Protein AF-A0A8C6P1N8-F1 (afdb_monomer)

Sequence (361 aa):
MLTNRLWLSPKQKGRGEGTAPNDEPAPVVHFKEPALRAGSFATDTSLFHIFYDSVIPPHVQLQSFQPISLPYLEKTVAAMKPSGSPEDVIPPRLLKEVFPFISHNVLDILNSSLTLAEVPSAFKHAVLQPILKKPGLDPTDYSNLRPISKLPFLSKVLEKIVYEQMLTHLNDNQVMDIFQSGFRKQHSTETAHVRVFNDIFLALDSGFHVVLLLLDLSAAFDTIDHNILITRLQTWAGISGSALDWFRSYFYNRSARVMLDGCSSESQPLRWGVPQGSILGPLLFNLYILPLGAIFRRHAVSYHLYADDCQIYFSFKPTQSMQVLSDCIDNVKLWLADNFLHLNDSKTEVIVFNPHSIPAT

Solvent-accessible surface area (backbone atoms only — not comparable to full-atom values): 21103 Å² total; per-residue (Å²): 136,84,83,73,92,62,88,82,66,88,77,84,76,91,84,82,94,80,94,75,84,90,77,81,78,81,84,85,79,83,82,83,81,79,92,78,79,92,72,93,73,92,71,76,64,71,63,61,59,61,71,72,65,74,55,79,44,49,94,68,61,48,41,59,52,78,71,78,54,68,72,57,50,54,53,51,60,69,71,48,76,69,60,39,22,96,82,37,94,56,55,39,60,58,42,63,72,52,30,88,82,46,45,68,64,52,45,53,54,49,33,48,25,40,72,69,19,38,55,60,72,84,51,31,44,29,43,27,39,70,40,71,76,51,92,91,61,61,83,85,45,65,87,41,44,40,68,34,28,27,41,30,42,68,39,46,52,49,33,46,56,51,42,52,56,50,50,51,54,36,59,79,63,63,56,65,59,88,50,52,33,43,92,40,89,99,45,43,74,65,60,52,48,54,52,56,51,50,57,49,50,57,37,25,79,70,66,21,29,34,43,39,37,38,44,34,52,51,62,56,52,60,41,35,47,57,66,61,40,52,49,34,37,37,44,62,63,10,31,32,63,45,37,39,43,24,52,54,35,56,55,53,89,19,30,34,25,46,44,57,97,92,43,69,56,74,77,40,76,45,81,46,33,43,54,50,69,48,70,42,30,62,58,53,51,53,54,58,54,49,64,55,59,56,53,36,55,73,52,72,40,48,63,43,33,44,68,70,41,38,36,39,38,47,75,42,50,96,88,54,79,63,58,56,60,51,56,40,51,52,53,49,53,51,51,30,53,79,59,54,41,45,76,32,71,92,64,42,45,77,47,80,48,70,40,80,80,73,75,89,124

Organism: Nothobranchius furzeri (NCBI:txid105023)

Secondary structure (DSSP, 8-state):
------SS---------------PPPP---PPPP----------HHHHHHHHS-PPPPSS-B--PPP--HHHHHHHHHHS-----TT-SS-HHHHHHHHHHHHHHHHHHHHHHHHHT---GGGSEEEEEEEESSTTS-TT-GGGEEEEEE--HHHHHHHHHHHHHHHHHHHHTT-S-TTB-TT-TT--HHHHHHHHHHHHHHHHHTT-EEEEEEE-EESTTTS-BHHHHHHHHHHTS-B-HHHHHHHHHHHTT-EEEEEETTEEPPPEE--BS--TT-SSHHHHHHHHTTTHHHHHHHTT-EEEEETTEEEEEEEE-TTS--HHHHHHHHHHHHHHHHTT-EE-GGG-EEEEE--------

Radius of gyration: 23.78 Å; Cα contacts (8 Å, |Δi|>4): 490; chains: 1; bounding box: 61×50×75 Å

Nearest PDB structures (foldseek):
  8c8j-assembly1_A  TM=8.000E-01  e=1.527E-17  Homo sapiens
  8uw3-assembly1_A  TM=7.925E-01  e=8.705E-18  Homo sapiens
  8sxu-assembly1_A  TM=7.621E-01  e=1.153E-17  Homo sapiens
  8gh6-assembly1_A  TM=7.471E-01  e=5.560E-16  Bombyx mori
  9c0j-assembly1_A  TM=5.584E-01  e=2.841E-11  Klebsiella pneumoniae

pLDDT: mean 83.26, std 23.15, range [22.38, 98.75]

Foldseek 3Di:
DQPPPPLDDPDDDDDDDDDDDDDDDDDDDDDDDDDDDDDDDPDDCPVVVVPLLPFAAQPDAAAFADQDDLVVLLVLLVPDDQFAAPPAPDRSVVCNVCCVVCSVVLSVLLRCCRVVLADDPLQQEWEFEWDASDPPDDPVPSLRTDRATGTGPSSLSSLVSLVVVLVVLCVVRVLFDPQEQAPDPPGDPVNNSCVVVVVCVVLLVVQWKKKKKKWAWDPLQLQFALVLLLVLCVRRSNYHHSRSSSSVNSQPQHWYWYDDPNDIDDIDGRRGGDHNHHPCSQVSQSSSCSSLSVLCVVLVWDWHHHRRIIMTMDIHDPPDDCVSVVVSVVSVCVVCVVRRIHIDPVPIDMDMGGRDPPPDD

InterPro domains:
  IPR000477 Reverse transcriptase domain [PF00078] (134-351)
  IPR000477 Reverse transcriptase domain [PS50878] (112-361)
  IPR043502 DNA/RNA polymerase superfamily [SSF56672] (51-353)

Structure (mmCIF, N/CA/C/O backbone):
data_AF-A0A8C6P1N8-F1
#
_entry.id   AF-A0A8C6P1N8-F1
#
loop_
_atom_site.group_PDB
_atom_site.id
_atom_site.type_symbol
_atom_site.label_atom_id
_atom_site.label_alt_id
_atom_site.label_comp_id
_atom_site.label_asym_id
_atom_site.label_entity_id
_atom_site.label_seq_id
_atom_site.pdbx_PDB_ins_code
_atom_site.Cartn_x
_atom_site.Cartn_y
_atom_site.Cartn_z
_atom_site.occupancy
_atom_site.B_iso_or_equiv
_atom_site.auth_seq_id
_atom_site.auth_comp_id
_atom_site.auth_asym_id
_atom_site.auth_atom_id
_atom_site.pdbx_PDB_model_num
ATOM 1 N N . MET A 1 1 ? 9.835 -8.802 4.983 1.00 27.45 1 MET A N 1
ATOM 2 C CA . MET A 1 1 ? 8.882 -8.225 5.948 1.00 27.45 1 MET A CA 1
ATOM 3 C C . MET A 1 1 ? 8.373 -9.363 6.814 1.00 27.45 1 MET A C 1
ATOM 5 O O . MET A 1 1 ? 7.533 -10.136 6.375 1.00 27.45 1 MET A O 1
ATOM 9 N N . LEU A 1 2 ? 8.996 -9.548 7.980 1.00 23.50 2 LEU A N 1
ATOM 10 C CA . LEU A 1 2 ? 8.534 -10.476 9.010 1.00 23.50 2 LEU A CA 1
ATOM 11 C C . LEU A 1 2 ? 7.420 -9.760 9.773 1.00 23.50 2 LEU A C 1
ATOM 13 O O . LEU A 1 2 ? 7.684 -8.847 10.544 1.00 23.50 2 LEU A O 1
ATOM 17 N N . THR A 1 3 ? 6.176 -10.140 9.513 1.00 31.16 3 THR A N 1
ATOM 18 C CA . THR A 1 3 ? 5.035 -9.811 10.374 1.00 31.16 3 THR A CA 1
ATOM 19 C C . THR A 1 3 ? 5.183 -10.639 11.651 1.00 31.16 3 THR A C 1
ATOM 21 O O . THR A 1 3 ? 4.741 -11.792 11.716 1.00 31.16 3 THR A O 1
ATOM 24 N N . ASN A 1 4 ? 5.889 -10.109 12.641 1.00 30.47 4 ASN A N 1
ATOM 25 C CA . ASN A 1 4 ? 5.954 -10.738 13.950 1.00 30.47 4 ASN A CA 1
ATOM 26 C C . ASN A 1 4 ? 4.609 -10.522 14.657 1.00 30.47 4 ASN A C 1
ATOM 28 O O . ASN A 1 4 ? 4.384 -9.483 15.263 1.00 30.47 4 ASN A O 1
ATOM 32 N N . ARG A 1 5 ? 3.729 -11.532 14.601 1.00 39.16 5 ARG A N 1
ATOM 33 C CA . ARG A 1 5 ? 2.628 -11.736 15.562 1.00 39.16 5 ARG A CA 1
ATOM 34 C C . ARG A 1 5 ? 3.212 -12.117 16.928 1.00 39.16 5 ARG A C 1
ATOM 36 O O . ARG A 1 5 ? 3.146 -13.275 17.335 1.00 39.16 5 ARG A O 1
ATOM 43 N N . LEU A 1 6 ? 3.874 -11.167 17.578 1.00 31.59 6 LEU A N 1
ATOM 44 C CA . LEU A 1 6 ? 4.489 -11.338 18.900 1.00 31.59 6 LEU A CA 1
ATOM 45 C C . LEU A 1 6 ? 4.119 -10.207 19.865 1.00 31.59 6 LEU A C 1
ATOM 47 O O . LEU A 1 6 ? 4.686 -10.130 20.945 1.00 31.59 6 LEU A O 1
ATOM 51 N N . TRP A 1 7 ? 3.161 -9.355 19.501 1.00 42.50 7 TRP A N 1
ATOM 52 C CA . TRP A 1 7 ? 2.877 -8.133 20.252 1.00 42.50 7 TRP A CA 1
ATOM 53 C C . TRP A 1 7 ? 1.980 -8.327 21.481 1.00 42.50 7 TRP A C 1
ATOM 55 O O . TRP A 1 7 ? 1.879 -7.396 22.269 1.00 42.50 7 TRP A O 1
ATOM 65 N N . LEU A 1 8 ? 1.363 -9.503 21.684 1.00 34.06 8 LEU A N 1
ATOM 66 C CA . LEU A 1 8 ? 0.402 -9.718 22.784 1.00 34.06 8 LEU A CA 1
ATOM 67 C C . LEU A 1 8 ? 0.413 -11.119 23.436 1.00 34.06 8 LEU A C 1
ATOM 69 O O . LEU A 1 8 ? -0.466 -11.424 24.232 1.00 34.06 8 LEU A O 1
ATOM 73 N N . SER A 1 9 ? 1.395 -11.988 23.161 1.00 24.38 9 SER A N 1
ATOM 74 C CA . SER A 1 9 ? 1.464 -13.307 23.823 1.00 24.38 9 SER A CA 1
ATOM 75 C C . SER A 1 9 ? 2.614 -13.357 24.837 1.00 24.38 9 SER A C 1
ATOM 77 O O . SER A 1 9 ? 3.776 -13.314 24.415 1.00 24.38 9 SER A O 1
ATOM 79 N N . PRO A 1 10 ? 2.347 -13.505 26.151 1.00 26.94 10 PRO A N 1
ATOM 80 C CA . PRO A 1 10 ? 3.383 -13.831 27.119 1.00 26.94 10 PRO A CA 1
ATOM 81 C C . PRO A 1 10 ? 3.835 -15.273 26.861 1.00 26.94 10 PRO A C 1
ATOM 83 O O . PRO A 1 10 ? 3.216 -16.234 27.314 1.00 26.94 10 PRO A O 1
ATOM 86 N N . LYS A 1 11 ? 4.921 -15.467 26.105 1.00 29.72 11 LYS A N 1
ATOM 87 C CA . LYS A 1 11 ? 5.579 -16.777 26.057 1.00 29.72 11 LYS A CA 1
ATOM 88 C C . LYS A 1 11 ? 6.462 -16.934 27.287 1.00 29.72 11 LYS A C 1
ATOM 90 O O . LYS A 1 11 ? 7.600 -16.471 27.299 1.00 29.72 11 LYS A O 1
ATOM 95 N N . GLN A 1 12 ? 5.953 -17.654 28.285 1.00 29.02 12 GLN A N 1
ATOM 96 C CA . GLN A 1 12 ? 6.794 -18.292 29.291 1.00 29.02 12 GLN A CA 1
ATOM 97 C C . GLN A 1 12 ? 7.800 -19.215 28.588 1.00 29.02 12 GLN A C 1
ATOM 99 O O . GLN A 1 12 ? 7.430 -20.176 27.911 1.00 29.02 12 GLN A O 1
ATOM 104 N N . LYS A 1 13 ? 9.090 -18.912 28.737 1.00 28.98 13 LYS A N 1
ATOM 105 C CA . LYS A 1 13 ? 10.194 -19.818 28.413 1.00 28.98 13 LYS A CA 1
ATOM 106 C C . LYS A 1 13 ? 10.807 -20.244 29.744 1.00 28.98 13 LYS A C 1
ATOM 108 O O . LYS A 1 13 ? 11.404 -19.429 30.437 1.00 28.98 13 LYS A O 1
ATOM 113 N N . GLY A 1 14 ? 10.605 -21.503 30.122 1.00 26.70 14 GLY A N 1
ATOM 114 C CA . GLY A 1 14 ? 11.130 -22.052 31.368 1.00 26.70 14 GLY A CA 1
ATOM 115 C C . GLY A 1 14 ? 12.653 -22.203 31.358 1.00 26.70 14 GLY A C 1
ATOM 116 O O . GLY A 1 14 ? 13.200 -22.806 30.437 1.00 26.70 14 GLY A O 1
ATOM 117 N N . ARG A 1 15 ? 13.314 -21.679 32.398 1.00 25.27 15 ARG A N 1
ATOM 118 C CA . ARG A 1 15 ? 14.175 -22.401 33.366 1.00 25.27 15 ARG A CA 1
ATOM 119 C C . ARG A 1 15 ? 15.021 -21.410 34.179 1.00 25.27 15 ARG A C 1
ATOM 121 O O . ARG A 1 15 ? 15.723 -20.597 33.592 1.00 25.27 15 ARG A O 1
ATOM 128 N N . GLY A 1 16 ? 15.022 -21.587 35.502 1.00 25.58 16 GLY A N 1
ATOM 129 C CA . GLY A 1 16 ? 15.981 -20.992 36.440 1.00 25.58 16 GLY A CA 1
ATOM 130 C C . GLY A 1 16 ? 15.312 -20.553 37.742 1.00 25.58 16 GLY A C 1
ATOM 131 O O . GLY A 1 16 ? 14.607 -19.556 37.750 1.00 25.58 16 GLY A O 1
ATOM 132 N N . GLU A 1 17 ? 15.498 -21.333 38.806 1.00 34.12 17 GLU A N 1
ATOM 133 C CA . GLU A 1 17 ? 14.944 -21.143 40.152 1.00 34.12 17 GLU A CA 1
ATOM 134 C C . GLU A 1 17 ? 15.322 -19.788 40.781 1.00 34.12 17 GLU A C 1
ATOM 136 O O . GLU A 1 17 ? 16.465 -19.345 40.688 1.00 34.12 17 GLU A O 1
ATOM 141 N N . GLY A 1 18 ? 14.360 -19.164 41.469 1.00 26.61 18 GLY A N 1
ATOM 142 C CA . GLY A 1 18 ? 14.556 -17.965 42.285 1.00 26.61 18 GLY A CA 1
ATOM 143 C C . GLY A 1 18 ? 13.220 -17.432 42.807 1.00 26.61 18 GLY A C 1
ATOM 144 O O . GLY A 1 18 ? 12.421 -16.895 42.050 1.00 26.61 18 GLY A O 1
ATOM 145 N N . THR A 1 19 ? 12.954 -17.633 44.094 1.00 34.19 19 THR A N 1
ATOM 146 C CA . THR A 1 19 ? 11.715 -17.286 44.812 1.00 34.19 19 THR A CA 1
ATOM 147 C C . THR A 1 19 ? 11.513 -15.772 44.993 1.00 34.19 19 THR A C 1
ATOM 149 O O . THR A 1 19 ? 12.345 -15.134 45.636 1.00 34.19 19 THR A O 1
ATOM 152 N N . ALA A 1 20 ? 10.386 -15.224 44.516 1.00 27.80 20 ALA A N 1
ATOM 153 C CA . ALA A 1 20 ? 9.786 -13.933 44.907 1.00 27.80 20 ALA A CA 1
ATOM 154 C C . ALA A 1 20 ? 8.269 -13.937 44.552 1.00 27.80 20 ALA A C 1
ATOM 156 O O . ALA A 1 20 ? 7.874 -14.750 43.717 1.00 27.80 20 ALA A O 1
ATOM 157 N N . PRO A 1 21 ? 7.409 -13.142 45.226 1.00 28.77 21 PRO A N 1
ATOM 158 C CA . PRO A 1 21 ? 6.004 -13.484 45.472 1.00 28.77 21 PRO A CA 1
ATOM 159 C C . PRO A 1 21 ? 5.079 -13.327 44.254 1.00 28.77 21 PRO A C 1
ATOM 161 O O . PRO A 1 21 ? 5.317 -12.517 43.366 1.00 28.77 21 PRO A O 1
ATOM 164 N N . ASN A 1 22 ? 4.020 -14.142 44.258 1.00 29.47 22 ASN A N 1
ATOM 165 C CA . ASN A 1 22 ? 2.998 -14.273 43.222 1.00 29.47 22 ASN A CA 1
ATOM 166 C C . ASN A 1 22 ? 2.173 -12.988 43.028 1.00 29.47 22 ASN A C 1
ATOM 168 O O . ASN A 1 22 ? 1.342 -12.677 43.878 1.00 29.47 22 ASN A O 1
ATOM 172 N N . ASP A 1 23 ? 2.317 -12.343 41.870 1.00 30.22 23 ASP A N 1
ATOM 173 C CA . ASP A 1 23 ? 1.256 -11.534 41.261 1.00 30.22 23 ASP A CA 1
ATOM 174 C C . ASP A 1 23 ? 0.545 -12.407 40.213 1.00 30.22 23 ASP A C 1
ATOM 176 O O . ASP A 1 23 ? 1.144 -12.831 39.219 1.00 30.22 23 ASP A O 1
ATOM 180 N N . GLU A 1 24 ? -0.724 -12.743 40.456 1.00 29.56 24 GLU A N 1
ATOM 181 C CA . GLU A 1 24 ? -1.561 -13.454 39.483 1.00 29.56 24 GLU A CA 1
ATOM 182 C C . GLU A 1 24 ? -1.844 -12.559 38.259 1.00 29.56 24 GLU A C 1
ATOM 184 O O . GLU A 1 24 ? -2.229 -11.399 38.420 1.00 29.56 24 GLU A O 1
ATOM 189 N N . PRO A 1 25 ? -1.711 -13.064 37.018 1.00 29.31 25 PRO A N 1
ATOM 190 C CA . PRO A 1 25 ? -2.149 -12.329 35.840 1.00 29.31 25 PRO A CA 1
ATOM 191 C C . PRO A 1 25 ? -3.683 -12.248 35.783 1.00 29.31 25 PRO A C 1
ATOM 193 O O . PRO A 1 25 ? -4.383 -13.217 36.077 1.00 29.31 25 PRO A O 1
ATOM 196 N N . ALA A 1 26 ? -4.200 -11.092 35.353 1.00 28.92 26 ALA A N 1
ATOM 197 C CA . ALA A 1 26 ? -5.629 -10.852 35.157 1.00 28.92 26 ALA A CA 1
ATOM 198 C C . ALA A 1 26 ? -6.279 -11.919 34.242 1.00 28.92 26 ALA A C 1
ATOM 200 O O . ALA A 1 26 ? 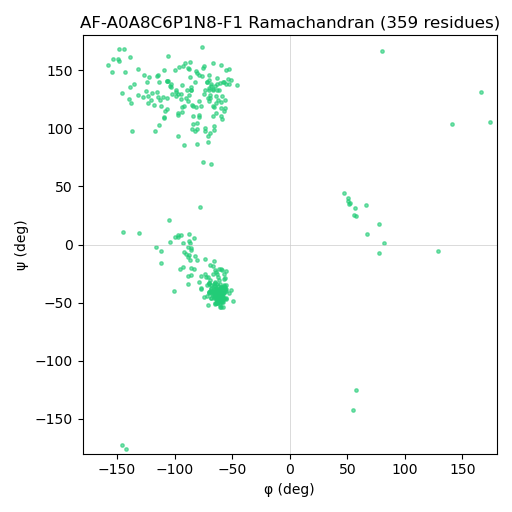-5.659 -12.354 33.264 1.00 28.92 26 ALA A O 1
ATOM 201 N N . PRO A 1 27 ? -7.527 -12.344 34.518 1.00 24.80 27 PRO A N 1
ATOM 202 C CA . PRO A 1 27 ? -8.156 -13.440 33.794 1.00 24.80 27 PRO A CA 1
ATOM 203 C C . PRO A 1 27 ? -8.510 -13.039 32.356 1.00 24.80 27 PRO A C 1
ATOM 205 O O . PRO A 1 27 ? -9.233 -12.074 32.116 1.00 24.80 27 PRO A O 1
ATOM 208 N N . VAL A 1 28 ? -8.041 -13.833 31.391 1.00 28.30 28 VAL A N 1
ATOM 209 C CA . VAL A 1 28 ? -8.488 -13.795 29.993 1.00 28.30 28 VAL A CA 1
ATOM 210 C C . VAL A 1 28 ? -9.823 -14.534 29.909 1.00 28.30 28 VAL A C 1
ATOM 212 O O . VAL A 1 28 ? -9.874 -15.753 30.072 1.00 28.30 28 VAL A O 1
ATOM 215 N N . VAL A 1 29 ? -10.918 -13.810 29.674 1.00 26.72 29 VAL A N 1
ATOM 216 C CA . VAL A 1 29 ? -12.248 -14.411 29.495 1.00 26.72 29 VAL A CA 1
ATOM 217 C C . VAL A 1 29 ? -12.541 -14.548 28.001 1.00 26.72 29 VAL A C 1
ATOM 219 O O . VAL A 1 29 ? -12.736 -13.558 27.302 1.00 26.72 29 VAL A O 1
ATOM 222 N N . HIS A 1 30 ? -12.590 -15.786 27.508 1.00 25.55 30 HIS A N 1
ATOM 223 C CA . HIS A 1 30 ? -13.052 -16.097 26.155 1.00 25.55 30 HIS A CA 1
ATOM 224 C C . HIS A 1 30 ? -14.583 -16.195 26.137 1.00 25.55 30 HIS A C 1
ATOM 226 O O . HIS A 1 30 ? -15.148 -17.157 26.658 1.00 25.55 30 HIS A O 1
ATOM 232 N N . PHE A 1 31 ? -15.262 -15.240 25.503 1.00 23.98 31 PHE A N 1
ATOM 233 C CA . PHE A 1 31 ? -16.687 -15.366 25.195 1.00 23.98 31 PHE A CA 1
ATOM 234 C C . PHE A 1 31 ? -16.868 -16.060 23.835 1.00 23.98 31 PHE A C 1
ATOM 236 O O . PHE A 1 31 ? -16.339 -15.609 22.824 1.00 23.98 31 PHE A O 1
ATOM 243 N N . LYS A 1 32 ? -17.612 -17.175 23.808 1.00 22.38 32 LYS A N 1
ATOM 244 C CA . LYS A 1 32 ? -18.186 -17.753 22.581 1.00 22.38 32 LYS A CA 1
ATOM 245 C C . LYS A 1 32 ? -19.603 -17.201 22.424 1.00 22.38 32 LYS A C 1
ATOM 247 O O . LYS A 1 32 ? -20.440 -17.467 23.283 1.00 22.38 32 LYS A O 1
ATOM 252 N N . GLU A 1 33 ? -19.875 -16.470 21.348 1.00 28.05 33 GLU A N 1
ATOM 253 C CA . GLU A 1 33 ? -21.235 -16.029 21.014 1.00 28.05 33 GLU A CA 1
ATOM 254 C C . GLU A 1 33 ? -22.045 -17.132 20.295 1.00 28.05 33 GLU A C 1
ATOM 256 O O . GLU A 1 33 ? -21.461 -17.953 19.577 1.00 28.05 33 GLU A O 1
ATOM 261 N N . PRO A 1 34 ? -23.383 -17.183 20.462 1.00 24.41 34 PRO A N 1
ATOM 262 C CA . PRO A 1 34 ? -24.252 -18.102 19.736 1.00 24.41 34 PRO A CA 1
ATOM 263 C C . PRO A 1 34 ? -24.571 -17.592 18.323 1.00 24.41 34 PRO A C 1
ATOM 265 O O . PRO A 1 34 ? -24.716 -16.397 18.085 1.00 24.41 34 PRO A O 1
ATOM 268 N N . ALA A 1 35 ? -24.743 -18.527 17.386 1.00 25.98 35 ALA A N 1
ATOM 269 C CA . ALA A 1 35 ? -25.090 -18.254 15.993 1.00 25.98 35 ALA A CA 1
ATOM 270 C C . ALA A 1 35 ? -26.398 -17.444 15.856 1.00 25.98 35 ALA A C 1
ATOM 272 O O . ALA A 1 35 ? -27.484 -17.947 16.155 1.00 25.98 35 ALA A O 1
ATOM 273 N N . LEU A 1 36 ? -26.302 -16.212 15.349 1.00 28.72 36 LEU A N 1
ATOM 274 C CA . LEU A 1 36 ? -27.445 -15.375 14.977 1.00 28.72 36 LEU A CA 1
ATOM 275 C C . LEU A 1 36 ? -27.821 -15.614 13.506 1.00 28.72 36 LEU A C 1
ATOM 277 O O . LEU A 1 36 ? -26.990 -15.549 12.602 1.00 28.72 36 LEU A O 1
ATOM 281 N N . ARG A 1 37 ? -29.098 -15.945 13.283 1.00 23.58 37 ARG A N 1
ATOM 282 C CA . ARG A 1 37 ? -29.698 -16.206 11.966 1.00 23.58 37 ARG A CA 1
ATOM 283 C C . ARG A 1 37 ? -29.773 -14.927 11.129 1.00 23.58 37 ARG A C 1
ATOM 285 O O . ARG A 1 37 ? -30.199 -13.889 11.625 1.00 23.58 37 ARG A O 1
ATOM 292 N N . ALA A 1 38 ? -29.455 -15.057 9.843 1.00 24.58 38 ALA A N 1
ATOM 293 C CA . ALA A 1 38 ? -29.605 -14.012 8.837 1.00 24.58 38 ALA A CA 1
ATOM 294 C C . ALA A 1 38 ? -31.075 -13.566 8.703 1.00 24.58 38 ALA A C 1
ATOM 296 O O . ALA A 1 38 ? -31.919 -14.317 8.214 1.00 24.58 38 ALA A O 1
ATOM 297 N N . GLY A 1 39 ? -31.371 -12.342 9.141 1.00 24.08 39 GLY A N 1
ATOM 298 C CA . GLY A 1 39 ? -32.579 -11.605 8.778 1.00 24.08 39 GLY A CA 1
ATOM 299 C C . GLY A 1 39 ? -32.244 -10.616 7.666 1.00 24.08 39 GLY A C 1
ATOM 300 O O . GLY A 1 39 ? -31.285 -9.858 7.783 1.00 24.08 39 GLY A O 1
ATOM 301 N N . SER A 1 40 ? -33.007 -10.644 6.574 1.00 28.36 40 SER A N 1
ATOM 302 C CA . SER A 1 40 ? -32.832 -9.747 5.432 1.00 28.36 40 SER A CA 1
ATOM 303 C C . SER A 1 40 ? -33.154 -8.299 5.815 1.00 28.36 40 SER A C 1
ATOM 305 O O . SER A 1 40 ? -34.323 -7.960 6.006 1.00 28.36 40 SER A O 1
ATOM 307 N N . PHE A 1 41 ? -32.143 -7.437 5.863 1.00 29.48 41 PHE A N 1
ATOM 308 C CA . PHE A 1 41 ? -32.327 -5.990 5.795 1.00 29.48 41 PHE A CA 1
ATOM 309 C C . PHE A 1 41 ? -31.806 -5.507 4.445 1.00 29.48 41 PHE A C 1
ATOM 311 O O . PHE A 1 41 ? -30.609 -5.536 4.179 1.00 29.48 41 PHE A O 1
ATOM 318 N N . ALA A 1 42 ? -32.728 -5.098 3.575 1.00 28.62 42 ALA A N 1
ATOM 319 C CA . ALA A 1 42 ? -32.399 -4.296 2.410 1.00 28.62 42 ALA A CA 1
ATOM 320 C C . ALA A 1 42 ? -32.085 -2.880 2.911 1.00 28.62 42 ALA A C 1
ATOM 322 O O . ALA A 1 42 ? -32.997 -2.129 3.255 1.00 28.62 42 ALA A O 1
ATOM 323 N N . THR A 1 43 ? -30.803 -2.541 3.026 1.00 35.12 43 THR A N 1
ATOM 324 C CA . THR A 1 43 ? -30.347 -1.175 3.291 1.00 35.12 43 THR A CA 1
ATOM 325 C C . THR A 1 43 ? -29.973 -0.507 1.974 1.00 35.12 43 THR A C 1
ATOM 327 O O . THR A 1 43 ? -29.267 -1.067 1.139 1.00 35.12 43 THR A O 1
ATOM 330 N N . ASP A 1 44 ? -30.511 0.691 1.776 1.00 33.53 44 ASP A N 1
ATOM 331 C CA . ASP A 1 44 ? -30.275 1.545 0.620 1.00 33.53 44 ASP A CA 1
ATOM 332 C C . ASP A 1 44 ? -28.806 2.014 0.604 1.00 33.53 44 ASP A C 1
ATOM 334 O O . ASP A 1 44 ? -28.406 2.926 1.330 1.00 33.53 44 ASP A O 1
ATOM 338 N N . THR A 1 45 ? -27.979 1.341 -0.198 1.00 39.88 45 THR A N 1
ATOM 339 C CA . THR A 1 45 ? -26.535 1.587 -0.361 1.00 39.88 45 THR A CA 1
ATOM 340 C C . THR A 1 45 ? -26.219 2.949 -0.988 1.00 39.88 45 THR A C 1
ATOM 342 O O . THR A 1 45 ? -25.083 3.423 -0.907 1.00 39.88 45 THR A O 1
ATOM 345 N N . SER A 1 46 ? -27.212 3.631 -1.570 1.00 36.47 46 SER A N 1
ATOM 346 C CA . SER A 1 46 ? -27.018 4.906 -2.266 1.00 36.47 46 SER A CA 1
ATOM 347 C C . SER A 1 46 ? -26.643 6.061 -1.328 1.00 36.47 46 SER A C 1
ATOM 349 O O . SER A 1 46 ? -25.813 6.897 -1.685 1.00 36.47 46 SER A O 1
ATOM 351 N N . LEU A 1 47 ? -27.168 6.086 -0.098 1.00 35.47 47 LEU A N 1
ATOM 352 C CA . LEU A 1 47 ? -26.837 7.122 0.887 1.00 35.47 47 LEU A CA 1
ATOM 353 C C . LEU A 1 47 ? -25.464 6.900 1.536 1.00 35.47 47 LEU A C 1
ATOM 355 O O . LEU A 1 47 ? -24.813 7.870 1.918 1.00 35.47 47 LEU A O 1
ATOM 359 N N . PHE A 1 48 ? -24.984 5.656 1.619 1.00 39.78 48 PHE A N 1
ATOM 360 C CA . PHE A 1 48 ? -23.672 5.342 2.201 1.00 39.78 48 PHE A CA 1
ATOM 361 C C . PHE A 1 48 ? -22.520 5.912 1.360 1.00 39.78 48 PHE A C 1
ATOM 363 O O . PHE A 1 48 ? -21.600 6.522 1.906 1.00 39.78 48 PHE A O 1
ATOM 370 N N . HIS A 1 49 ? -22.609 5.807 0.030 1.00 42.62 49 HIS A N 1
ATOM 371 C CA . HIS A 1 49 ? -21.617 6.379 -0.888 1.00 42.62 49 HIS A CA 1
ATOM 372 C C . HIS A 1 49 ? -21.560 7.915 -0.839 1.00 42.62 49 HIS A C 1
ATOM 374 O O . HIS A 1 49 ? -20.485 8.500 -0.957 1.00 42.62 49 HIS A O 1
ATOM 380 N N . ILE A 1 50 ? -22.692 8.585 -0.600 1.00 41.03 50 ILE A N 1
ATOM 381 C CA . ILE A 1 50 ? -22.785 10.053 -0.652 1.00 41.03 50 ILE A CA 1
ATOM 382 C C . ILE A 1 50 ? -22.088 10.733 0.543 1.00 41.03 50 ILE A C 1
ATOM 384 O O . ILE A 1 50 ? -21.595 11.849 0.399 1.00 41.03 50 ILE A O 1
ATOM 388 N N . PHE A 1 51 ? -21.991 10.082 1.710 1.00 44.09 51 PHE A N 1
ATOM 389 C CA . PHE A 1 51 ? -21.456 10.720 2.926 1.00 44.09 51 PHE A CA 1
ATOM 390 C C . PHE A 1 51 ? -19.950 10.531 3.167 1.00 44.09 51 PHE A C 1
ATOM 392 O O . PHE A 1 51 ? -19.372 11.300 3.936 1.00 44.09 51 PHE A O 1
ATOM 399 N N . TYR A 1 52 ? -19.302 9.541 2.544 1.00 50.03 52 TYR A N 1
ATOM 400 C CA . TYR A 1 52 ? -17.855 9.321 2.705 1.00 50.03 52 TYR A CA 1
ATOM 401 C C . TYR A 1 52 ? -17.009 9.979 1.610 1.00 50.03 52 TYR A C 1
ATOM 403 O O . TYR A 1 52 ? -15.838 10.258 1.849 1.00 50.03 52 TYR A O 1
ATOM 411 N N . ASP A 1 53 ? -17.587 10.287 0.446 1.00 48.22 53 ASP A N 1
ATOM 412 C CA . ASP A 1 53 ? -16.864 10.891 -0.681 1.00 48.22 53 ASP A CA 1
ATOM 413 C C . ASP A 1 53 ? -16.910 12.433 -0.708 1.00 48.22 53 ASP A C 1
ATOM 415 O O . ASP A 1 53 ? -16.294 13.053 -1.572 1.00 48.22 53 ASP A O 1
ATOM 419 N N . SER A 1 54 ? -17.547 13.090 0.268 1.00 45.69 54 SER A N 1
ATOM 420 C CA . SER A 1 54 ? -17.538 14.558 0.419 1.00 45.69 54 SER A CA 1
ATOM 421 C C . SER A 1 54 ? -16.242 15.114 1.038 1.00 45.69 54 SER A C 1
ATOM 423 O O . SER A 1 54 ? -16.260 16.118 1.752 1.00 45.69 54 SER A O 1
ATOM 425 N N . VAL A 1 55 ? -15.102 14.470 0.774 1.00 56.84 55 VAL A N 1
ATOM 426 C CA . VAL A 1 55 ? -13.777 15.000 1.116 1.00 56.84 55 VAL A CA 1
ATOM 427 C C . VAL A 1 55 ? -13.333 15.918 -0.013 1.00 56.84 55 VAL A C 1
ATOM 429 O O . VAL A 1 55 ? -13.229 15.503 -1.165 1.00 56.84 55 VAL A O 1
ATOM 432 N N . ILE A 1 56 ? -13.092 17.185 0.322 1.00 57.47 56 ILE A N 1
ATOM 433 C CA . ILE A 1 56 ? -12.510 18.146 -0.613 1.00 57.47 56 ILE A CA 1
ATOM 434 C C . ILE A 1 56 ? -11.096 17.640 -0.927 1.00 57.47 56 ILE A C 1
ATOM 436 O O . ILE A 1 56 ? -10.313 17.468 0.013 1.00 57.47 56 ILE A O 1
ATOM 440 N N . PRO A 1 57 ? -10.757 17.382 -2.205 1.00 60.88 57 PRO A N 1
ATOM 441 C CA . PRO A 1 57 ? -9.406 16.990 -2.575 1.00 60.88 57 PRO A CA 1
ATOM 442 C C . PRO A 1 57 ? -8.395 18.003 -2.030 1.00 60.88 57 PRO A C 1
ATOM 444 O O . PRO A 1 57 ? -8.734 19.187 -1.919 1.00 60.88 57 PRO A O 1
ATOM 447 N N . PRO A 1 58 ? -7.154 17.586 -1.730 1.00 67.81 58 PRO A N 1
ATOM 448 C CA . PRO A 1 58 ? -6.100 18.515 -1.347 1.00 67.81 58 PRO A CA 1
ATOM 449 C C . PRO A 1 58 ? -6.061 19.722 -2.294 1.00 67.81 58 PRO A C 1
ATOM 451 O O . PRO A 1 58 ? -6.186 19.569 -3.512 1.00 67.81 58 PRO A O 1
ATOM 454 N N . HIS A 1 59 ? -5.899 20.926 -1.734 1.00 70.12 59 HIS A N 1
ATOM 455 C CA . HIS A 1 59 ? -5.889 22.169 -2.516 1.00 70.12 59 HIS A CA 1
ATOM 456 C C . HIS A 1 59 ? -4.806 22.170 -3.605 1.00 70.12 59 HIS A C 1
ATOM 458 O O . HIS A 1 59 ? -4.989 22.786 -4.654 1.00 70.12 59 HIS A O 1
ATOM 464 N N . VAL A 1 60 ? -3.695 21.466 -3.368 1.00 85.31 60 VAL A N 1
ATOM 465 C CA . VAL A 1 60 ? -2.636 21.235 -4.350 1.00 85.31 60 VAL A CA 1
ATOM 466 C C . VAL A 1 60 ? -2.783 19.822 -4.897 1.00 85.31 60 VAL A C 1
ATOM 468 O O . VAL A 1 60 ? -2.866 18.863 -4.134 1.00 85.31 60 VAL A O 1
ATOM 471 N N . GLN A 1 61 ? -2.790 19.690 -6.222 1.00 93.19 61 GLN A N 1
ATOM 472 C CA . GLN A 1 61 ? -2.858 18.395 -6.890 1.00 93.19 61 GLN A CA 1
ATOM 473 C C . GLN A 1 61 ? -1.515 18.017 -7.516 1.00 93.19 61 GLN A C 1
ATOM 475 O O . GLN A 1 61 ? -0.862 18.854 -8.143 1.00 93.19 61 GLN A O 1
ATOM 480 N N . LEU A 1 62 ? -1.142 16.739 -7.424 1.00 96.50 62 LEU A N 1
ATOM 481 C CA . LEU A 1 62 ? -0.031 16.184 -8.192 1.00 96.50 62 LEU A CA 1
ATOM 482 C C . LEU A 1 62 ? -0.535 15.823 -9.590 1.00 96.50 62 LEU A C 1
ATOM 484 O O . LEU A 1 62 ? -1.129 14.765 -9.784 1.00 96.50 62 LEU A O 1
ATOM 488 N N . GLN A 1 63 ? -0.310 16.718 -10.551 1.00 97.44 63 GLN A N 1
ATOM 489 C CA . GLN A 1 63 ? -0.787 16.550 -11.929 1.00 97.44 63 GLN A CA 1
ATOM 490 C C . GLN A 1 63 ? 0.158 15.728 -12.814 1.00 97.44 63 GLN A C 1
ATOM 492 O O . GLN A 1 63 ? -0.279 15.153 -13.807 1.00 97.44 63 GLN A O 1
ATOM 497 N N . SER A 1 64 ? 1.457 15.710 -12.505 1.00 98.00 64 SER A N 1
ATOM 498 C CA . SER A 1 64 ? 2.476 15.023 -13.307 1.00 98.00 64 SER A CA 1
ATOM 499 C C . SER A 1 64 ? 3.687 14.632 -12.464 1.00 98.00 64 SER A C 1
ATOM 501 O O . SER A 1 64 ? 4.051 15.339 -11.520 1.00 98.00 64 SER A O 1
ATOM 503 N N . PHE A 1 65 ? 4.333 13.521 -12.826 1.00 98.44 65 PHE A N 1
ATOM 504 C CA . PHE A 1 65 ? 5.632 13.159 -12.267 1.00 98.44 65 PHE A CA 1
ATOM 505 C C . PHE A 1 65 ? 6.757 13.901 -12.983 1.00 98.44 65 PHE A C 1
ATOM 507 O O . PHE A 1 65 ? 6.751 14.053 -14.203 1.00 98.44 65 PHE A O 1
ATOM 514 N N . GLN A 1 66 ? 7.743 14.344 -12.212 1.00 98.19 66 GLN A N 1
ATOM 515 C CA . GLN A 1 66 ? 8.887 15.084 -12.719 1.00 98.19 66 GLN A CA 1
ATOM 516 C C . GLN A 1 66 ? 9.984 14.130 -13.209 1.00 98.19 66 GLN A C 1
ATOM 518 O O . GLN A 1 66 ? 10.307 13.168 -12.499 1.00 98.19 66 GLN A O 1
ATOM 523 N N . PRO A 1 67 ? 10.593 14.394 -14.380 1.00 98.25 67 PRO A N 1
ATOM 524 C CA . PRO A 1 67 ? 11.802 13.708 -14.815 1.00 98.25 67 PRO A CA 1
ATOM 525 C C . PRO A 1 67 ? 12.925 13.831 -13.786 1.00 98.25 67 PRO A C 1
ATOM 527 O O . PRO A 1 67 ? 13.039 14.826 -13.068 1.00 98.25 67 PRO A O 1
ATOM 530 N N . ILE A 1 68 ? 13.790 12.828 -13.745 1.00 98.56 68 ILE A N 1
ATOM 531 C CA . ILE A 1 68 ? 14.942 12.787 -12.849 1.00 98.56 68 ILE A CA 1
ATOM 532 C C . ILE A 1 68 ? 16.249 13.049 -13.597 1.00 98.56 68 ILE A C 1
ATOM 534 O O . ILE A 1 68 ? 16.333 12.924 -14.820 1.00 98.56 68 ILE A O 1
ATOM 538 N N . SER A 1 69 ? 17.290 13.397 -12.841 1.00 98.50 69 SER A N 1
ATOM 539 C CA . SER A 1 69 ? 18.649 13.558 -13.354 1.00 98.50 69 SER A CA 1
ATOM 540 C C . SER A 1 69 ? 19.449 12.256 -13.262 1.00 98.50 69 SER A C 1
ATOM 542 O O . SER A 1 69 ? 19.181 11.400 -12.412 1.00 98.50 69 SER A O 1
ATOM 544 N N . LEU A 1 70 ? 20.482 12.124 -14.098 1.00 98.44 70 LEU A N 1
ATOM 545 C CA . LEU A 1 70 ? 21.390 10.975 -14.062 1.00 98.44 70 LEU A CA 1
ATOM 546 C C . LEU A 1 70 ? 22.037 10.760 -12.678 1.00 98.44 70 LEU A C 1
ATOM 548 O O . LEU A 1 70 ? 21.961 9.638 -12.176 1.00 98.44 70 LEU A O 1
ATOM 552 N N . PRO A 1 71 ? 22.570 11.794 -11.987 1.00 98.38 71 PRO A N 1
ATOM 553 C CA . PRO A 1 71 ? 23.168 11.592 -10.665 1.00 98.38 71 PRO A CA 1
ATOM 554 C C . PRO A 1 71 ? 22.157 11.099 -9.623 1.00 98.38 71 PRO A C 1
ATOM 556 O O . PRO A 1 71 ? 22.493 10.314 -8.733 1.00 98.38 71 PRO A O 1
ATOM 559 N N . TYR A 1 72 ? 20.897 11.539 -9.726 1.00 98.38 72 TYR A N 1
ATOM 560 C CA . TYR A 1 72 ? 19.830 11.044 -8.861 1.00 98.38 72 TYR A CA 1
ATOM 561 C C . TYR A 1 72 ? 19.540 9.562 -9.132 1.00 98.38 72 TYR A C 1
ATOM 563 O O . TYR A 1 72 ? 19.409 8.775 -8.187 1.00 98.38 72 TYR A O 1
ATOM 571 N N . LEU A 1 73 ? 19.476 9.169 -10.408 1.00 98.56 73 LEU A N 1
ATOM 572 C CA . LEU A 1 73 ? 19.269 7.781 -10.813 1.00 98.56 73 LEU A CA 1
ATOM 573 C C . LEU A 1 73 ? 20.390 6.869 -10.295 1.00 98.56 73 LEU A C 1
ATOM 575 O O . LEU A 1 73 ? 20.110 5.856 -9.654 1.00 98.56 73 LEU A O 1
ATOM 579 N N . GLU A 1 74 ? 21.648 7.244 -10.519 1.00 97.88 74 GLU A N 1
ATOM 580 C CA . GLU A 1 74 ? 22.818 6.479 -10.076 1.00 97.88 74 GLU A CA 1
ATOM 581 C C . GLU A 1 74 ? 22.827 6.294 -8.557 1.00 97.88 74 GLU A C 1
ATOM 583 O O . GLU A 1 74 ? 22.976 5.172 -8.064 1.00 97.88 74 GLU A O 1
ATOM 588 N N . LYS A 1 75 ? 22.558 7.367 -7.802 1.00 97.94 75 LYS A N 1
ATOM 589 C CA . LYS A 1 75 ? 22.417 7.306 -6.342 1.00 97.94 75 LYS A CA 1
ATOM 590 C C . LYS A 1 75 ? 21.293 6.360 -5.913 1.00 97.94 75 LYS A C 1
ATOM 592 O O . LYS A 1 75 ? 21.459 5.594 -4.961 1.00 97.94 75 LYS A O 1
ATOM 597 N N . THR A 1 76 ? 20.158 6.403 -6.606 1.00 97.81 76 THR A N 1
ATOM 598 C CA . THR A 1 76 ? 18.992 5.558 -6.311 1.00 97.81 76 THR A CA 1
ATOM 599 C C . THR A 1 76 ? 19.325 4.084 -6.517 1.00 97.81 76 THR A C 1
ATOM 601 O O . THR A 1 76 ? 19.135 3.271 -5.610 1.00 97.81 76 THR A O 1
ATOM 604 N N . VAL A 1 77 ? 19.905 3.740 -7.667 1.00 97.62 77 VAL A N 1
ATOM 605 C CA . VAL A 1 77 ? 20.305 2.367 -7.999 1.00 97.62 77 VAL A CA 1
ATOM 606 C C . VAL A 1 77 ? 21.382 1.856 -7.043 1.00 97.62 77 VAL A C 1
ATOM 608 O O . VAL A 1 77 ? 21.277 0.732 -6.541 1.00 97.62 77 VAL A O 1
ATOM 611 N N . ALA A 1 78 ? 22.378 2.684 -6.713 1.00 96.56 78 ALA A N 1
ATOM 612 C CA . ALA A 1 78 ? 23.428 2.339 -5.760 1.00 96.56 78 ALA A CA 1
ATOM 613 C C . ALA A 1 78 ? 22.865 2.011 -4.365 1.00 96.56 78 ALA A C 1
ATOM 615 O O . ALA A 1 78 ? 23.267 1.008 -3.768 1.00 96.56 78 ALA A O 1
ATOM 616 N N . ALA A 1 79 ? 21.888 2.781 -3.878 1.00 96.62 79 ALA A N 1
ATOM 617 C CA . ALA A 1 79 ? 21.269 2.580 -2.566 1.00 96.62 79 ALA A CA 1
ATOM 618 C C . ALA A 1 79 ? 20.312 1.373 -2.501 1.00 96.62 79 ALA A C 1
ATOM 620 O O . ALA A 1 79 ? 20.092 0.803 -1.429 1.00 96.62 79 ALA A O 1
ATOM 621 N N . MET A 1 80 ? 19.724 0.962 -3.628 1.00 95.88 80 MET A N 1
ATOM 622 C CA . MET A 1 80 ? 18.766 -0.144 -3.656 1.00 95.88 80 MET A CA 1
ATOM 623 C C . MET A 1 80 ? 19.435 -1.505 -3.441 1.00 95.88 80 MET A C 1
ATOM 625 O O . MET A 1 80 ? 20.496 -1.811 -3.992 1.00 95.88 80 MET A O 1
ATOM 629 N N . LYS A 1 81 ? 18.775 -2.376 -2.667 1.00 94.69 81 LYS A N 1
ATOM 630 C CA . LYS A 1 81 ? 19.191 -3.778 -2.527 1.00 94.69 81 LYS A CA 1
ATOM 631 C C . LYS A 1 81 ? 19.084 -4.484 -3.889 1.00 94.69 81 LYS A C 1
ATOM 633 O O . LYS A 1 81 ? 18.069 -4.297 -4.562 1.00 94.69 81 LYS A O 1
ATOM 638 N N . PRO A 1 82 ? 20.058 -5.331 -4.273 1.00 93.62 82 PRO A N 1
ATOM 639 C CA . PRO A 1 82 ? 20.034 -6.070 -5.534 1.00 93.62 82 PRO A CA 1
ATOM 640 C C . PRO A 1 82 ? 19.043 -7.242 -5.448 1.00 93.62 82 PRO A C 1
ATOM 642 O O . PRO A 1 82 ? 19.421 -8.405 -5.338 1.00 93.62 82 PRO A O 1
ATOM 645 N N . SER A 1 83 ? 17.756 -6.915 -5.431 1.00 92.81 83 SER A N 1
ATOM 646 C CA . SER A 1 83 ? 16.633 -7.847 -5.439 1.00 92.81 83 SER A CA 1
ATOM 647 C C . SER A 1 83 ? 15.885 -7.637 -6.742 1.00 92.81 83 SER A C 1
ATOM 649 O O . SER A 1 83 ? 15.549 -6.501 -7.055 1.00 92.81 83 SER A O 1
ATOM 651 N N . GLY A 1 84 ? 15.574 -8.693 -7.482 1.00 92.25 84 GLY A N 1
ATOM 652 C CA . GLY A 1 84 ? 14.988 -8.634 -8.825 1.00 92.25 84 GLY A CA 1
ATOM 653 C C . GLY A 1 84 ? 14.031 -9.789 -9.076 1.00 92.25 84 GLY A C 1
ATOM 654 O O . GLY A 1 84 ? 13.712 -10.538 -8.146 1.00 92.25 84 GLY A O 1
ATOM 655 N N . SER A 1 85 ? 13.578 -9.903 -10.316 1.00 94.25 85 SER A N 1
ATOM 656 C CA . SER A 1 85 ? 12.868 -11.083 -10.799 1.00 94.25 85 SER A CA 1
ATOM 657 C C . SER A 1 85 ? 13.880 -12.191 -11.122 1.00 94.25 85 SER A C 1
ATOM 659 O O . SER A 1 85 ? 14.968 -11.880 -11.606 1.00 94.25 85 SER A O 1
ATOM 661 N N . PRO A 1 86 ? 13.552 -13.479 -10.909 1.00 92.44 86 PRO A N 1
ATOM 662 C CA . PRO A 1 86 ? 14.298 -14.586 -11.511 1.00 92.44 86 PRO A CA 1
ATOM 663 C C . PRO A 1 86 ? 14.384 -14.497 -13.043 1.00 92.44 86 PRO A C 1
ATOM 665 O O . PRO A 1 86 ? 15.294 -15.062 -13.632 1.00 92.44 86 PRO A O 1
ATOM 668 N N . GLU A 1 87 ? 13.451 -13.779 -13.672 1.00 92.19 87 GLU A N 1
ATOM 669 C CA . GLU A 1 87 ? 13.383 -13.561 -15.121 1.00 92.19 87 GLU A CA 1
ATOM 670 C C . GLU A 1 87 ? 14.065 -12.249 -15.569 1.00 92.19 87 GLU A C 1
ATOM 672 O O . GLU A 1 87 ? 13.951 -11.858 -16.729 1.00 92.19 87 GLU A O 1
ATOM 677 N N . ASP A 1 88 ? 14.778 -11.546 -14.677 1.00 94.00 88 ASP A N 1
ATOM 678 C CA . ASP A 1 88 ? 15.605 -10.403 -15.085 1.00 94.00 88 ASP A CA 1
ATOM 679 C C . ASP A 1 88 ? 16.734 -10.876 -16.022 1.00 94.00 88 ASP A C 1
ATOM 681 O O . ASP A 1 88 ? 17.512 -11.761 -15.668 1.00 94.00 88 ASP A O 1
ATOM 685 N N . VAL A 1 89 ? 16.869 -10.235 -17.192 1.00 91.62 89 VAL A N 1
ATOM 686 C CA . VAL A 1 89 ? 17.900 -10.564 -18.205 1.00 91.62 89 VAL A CA 1
ATOM 687 C C . VAL A 1 89 ? 19.314 -10.505 -17.622 1.00 91.62 89 VAL A C 1
ATOM 689 O O . VAL A 1 89 ? 20.170 -11.322 -17.952 1.00 91.62 89 VAL A O 1
ATOM 692 N N . ILE A 1 90 ? 19.559 -9.529 -16.744 1.00 91.75 90 ILE A N 1
ATOM 693 C CA . ILE A 1 90 ? 20.819 -9.363 -16.026 1.00 91.75 90 ILE A CA 1
ATOM 694 C C . ILE A 1 90 ? 20.508 -9.435 -14.530 1.00 91.75 90 ILE A C 1
ATOM 696 O O . ILE A 1 90 ? 19.709 -8.626 -14.045 1.00 91.75 90 ILE A O 1
ATOM 700 N N . PRO A 1 91 ? 21.157 -10.335 -13.767 1.00 94.31 91 PRO A N 1
ATOM 701 C CA . PRO A 1 91 ? 20.986 -10.386 -12.325 1.00 94.31 91 PRO A CA 1
ATOM 702 C C . PRO A 1 91 ? 21.237 -9.010 -11.687 1.00 94.31 91 PRO A C 1
ATOM 704 O O . PRO A 1 91 ? 22.229 -8.361 -12.026 1.00 94.31 91 PRO A O 1
ATOM 707 N N . PRO A 1 92 ? 20.429 -8.567 -10.707 1.00 95.06 92 PRO A N 1
ATOM 708 C CA . PRO A 1 92 ? 20.513 -7.205 -10.170 1.00 95.06 92 PRO A CA 1
ATOM 709 C C . PRO A 1 92 ? 21.890 -6.807 -9.629 1.00 95.06 92 PRO A C 1
ATOM 711 O O . PRO A 1 92 ? 22.240 -5.633 -9.648 1.00 95.06 92 PRO A O 1
ATOM 714 N N . ARG A 1 93 ? 22.680 -7.768 -9.131 1.00 95.88 93 ARG A N 1
ATOM 715 C CA . ARG A 1 93 ? 24.062 -7.512 -8.690 1.00 95.88 93 ARG A CA 1
ATOM 716 C C . ARG A 1 93 ? 24.947 -7.089 -9.861 1.00 95.88 93 ARG A C 1
ATOM 718 O O . ARG A 1 93 ? 25.549 -6.027 -9.797 1.00 95.88 93 ARG A O 1
ATOM 725 N N . LEU A 1 94 ? 24.932 -7.873 -10.938 1.00 95.62 94 LEU A N 1
ATOM 726 C CA . LEU A 1 94 ? 25.691 -7.586 -12.150 1.00 95.62 94 LEU A CA 1
ATOM 727 C C . LEU A 1 94 ? 25.178 -6.316 -12.837 1.00 95.62 94 LEU A C 1
ATOM 729 O O . LEU A 1 94 ? 25.977 -5.490 -13.261 1.00 95.62 94 LEU A O 1
ATOM 733 N N . LEU A 1 95 ? 23.856 -6.106 -12.871 1.00 95.69 95 LEU A N 1
ATOM 734 C CA . LEU A 1 95 ? 23.264 -4.883 -13.420 1.00 95.69 95 LEU A CA 1
ATOM 735 C C . LEU A 1 95 ? 23.806 -3.639 -12.712 1.00 95.69 95 LEU A C 1
ATOM 737 O O . LEU A 1 95 ? 24.115 -2.660 -13.378 1.00 95.69 95 LEU A O 1
ATOM 741 N N . LYS A 1 96 ? 23.958 -3.678 -11.381 1.00 96.44 96 LYS A N 1
ATOM 742 C CA . LYS A 1 96 ? 24.540 -2.566 -10.616 1.00 96.44 96 LYS A CA 1
ATOM 743 C C . LYS A 1 96 ? 26.017 -2.324 -10.937 1.00 96.44 96 LYS A C 1
ATOM 745 O O . LYS A 1 96 ? 26.432 -1.173 -10.924 1.00 96.44 96 LYS A O 1
ATOM 750 N N . GLU A 1 97 ? 26.788 -3.369 -11.226 1.00 95.50 97 GLU A N 1
ATOM 751 C CA . GLU A 1 97 ? 28.203 -3.249 -11.609 1.00 95.50 97 GLU A CA 1
ATOM 752 C C . GLU A 1 97 ? 28.366 -2.628 -13.000 1.00 95.50 97 GLU A C 1
ATOM 754 O O . GLU A 1 97 ? 29.215 -1.761 -13.193 1.00 95.50 97 GLU A O 1
ATOM 759 N N . VAL A 1 98 ? 27.514 -3.011 -13.957 1.00 95.38 98 VAL A N 1
ATOM 760 C CA . VAL A 1 98 ? 27.541 -2.460 -15.324 1.00 95.38 98 VAL A CA 1
ATOM 761 C C . VAL A 1 98 ? 26.695 -1.196 -15.487 1.00 95.38 98 VAL A C 1
ATOM 763 O O . VAL A 1 98 ? 26.667 -0.611 -16.570 1.00 95.38 98 VAL A O 1
ATOM 766 N N . PHE A 1 99 ? 26.010 -0.754 -14.427 1.00 96.50 99 PHE A N 1
ATOM 767 C CA . PHE A 1 99 ? 25.077 0.370 -14.471 1.00 96.50 99 PHE A CA 1
ATOM 768 C C . PHE A 1 99 ? 25.673 1.648 -15.077 1.00 96.50 99 PHE A C 1
ATOM 770 O O . PHE A 1 99 ? 24.987 2.243 -15.905 1.00 96.50 99 PHE A O 1
ATOM 777 N N . PRO A 1 100 ? 26.927 2.051 -14.772 1.00 95.62 100 PRO A N 1
ATOM 778 C CA . PRO A 1 100 ? 27.523 3.257 -15.355 1.00 95.62 100 PRO A CA 1
ATOM 779 C C . PRO A 1 100 ? 27.560 3.271 -16.891 1.00 95.62 100 PRO A C 1
ATOM 781 O O . PRO A 1 100 ? 27.561 4.338 -17.491 1.00 95.62 100 PRO A O 1
ATOM 784 N N . PHE A 1 101 ? 27.565 2.102 -17.541 1.00 96.12 101 PHE A N 1
ATOM 785 C CA . PHE A 1 101 ? 27.597 1.993 -19.005 1.00 96.12 101 PHE A CA 1
ATOM 786 C C . PHE A 1 101 ? 26.208 2.054 -19.650 1.00 96.12 101 PHE A C 1
ATOM 788 O O . PHE A 1 101 ? 26.096 2.322 -20.843 1.00 96.12 101 PHE A O 1
ATOM 795 N N . ILE A 1 102 ? 25.149 1.789 -18.880 1.00 96.31 102 ILE A N 1
ATOM 796 C CA . ILE A 1 102 ? 23.760 1.739 -19.366 1.00 96.31 102 ILE A CA 1
ATOM 797 C C . ILE A 1 102 ? 22.866 2.814 -18.734 1.00 96.31 102 ILE A C 1
ATOM 799 O O . ILE A 1 102 ? 21.682 2.895 -19.061 1.00 96.31 102 ILE A O 1
ATOM 803 N N . SER A 1 103 ? 23.405 3.623 -17.819 1.00 97.38 103 SER A N 1
ATOM 804 C CA . SER A 1 103 ? 22.651 4.545 -16.966 1.00 97.38 103 SER A CA 1
ATOM 805 C C . SER A 1 103 ? 21.870 5.582 -17.771 1.00 97.38 103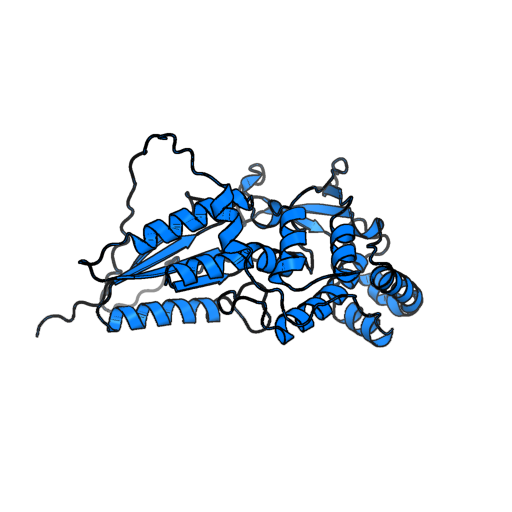 SER A C 1
ATOM 807 O O . SER A 1 103 ? 20.721 5.852 -17.433 1.00 97.38 103 SER A O 1
ATOM 809 N N . HIS A 1 104 ? 22.433 6.085 -18.871 1.00 98.25 104 HIS A N 1
ATOM 810 C CA . HIS A 1 104 ? 21.749 6.994 -19.796 1.00 98.25 104 HIS A CA 1
ATOM 811 C C . HIS A 1 104 ? 20.529 6.346 -20.465 1.00 98.25 104 HIS A C 1
ATOM 813 O O . HIS A 1 104 ? 19.438 6.900 -20.410 1.00 98.25 104 HIS A O 1
ATOM 819 N N . ASN A 1 105 ? 20.670 5.132 -21.003 1.00 97.81 105 ASN A N 1
ATOM 820 C CA . ASN A 1 105 ? 19.549 4.434 -21.641 1.00 97.81 105 ASN A CA 1
ATOM 821 C C . ASN A 1 105 ? 18.442 4.119 -20.626 1.00 97.81 105 ASN A C 1
ATOM 823 O O . ASN A 1 105 ? 17.255 4.237 -20.923 1.00 97.81 105 ASN A O 1
ATOM 827 N N . VAL A 1 106 ? 18.824 3.723 -19.406 1.00 97.94 106 VAL A N 1
ATOM 828 C CA . VAL A 1 106 ? 17.862 3.502 -18.320 1.00 97.94 106 VAL A CA 1
ATOM 829 C C . VAL A 1 106 ? 17.179 4.816 -17.939 1.00 97.94 106 VAL A C 1
ATOM 831 O O . VAL A 1 106 ? 15.967 4.823 -17.749 1.00 97.94 106 VAL A O 1
ATOM 834 N N . LEU A 1 107 ? 17.919 5.924 -17.860 1.00 98.69 107 LEU A N 1
ATOM 835 C CA . LEU A 1 107 ? 17.361 7.245 -17.580 1.00 98.69 107 LEU A CA 1
ATOM 836 C C . LEU A 1 107 ? 16.294 7.630 -18.604 1.00 98.69 107 LEU A C 1
ATOM 838 O O . LEU A 1 107 ? 15.208 8.039 -18.202 1.00 98.69 107 LEU A O 1
ATOM 842 N N . ASP A 1 108 ? 16.573 7.446 -19.893 1.00 98.56 108 ASP A N 1
ATOM 843 C CA . ASP A 1 108 ? 15.640 7.780 -20.968 1.00 98.56 108 ASP A CA 1
ATOM 844 C C . ASP A 1 108 ? 14.357 6.949 -20.879 1.00 98.56 108 ASP A C 1
ATOM 846 O O . ASP A 1 108 ? 13.260 7.498 -20.987 1.00 98.56 108 ASP A O 1
ATOM 850 N N . ILE A 1 109 ? 14.466 5.646 -20.597 1.00 98.31 109 ILE A N 1
ATOM 851 C CA . ILE A 1 109 ? 13.306 4.761 -20.398 1.00 98.31 109 ILE A CA 1
ATOM 852 C C . ILE A 1 109 ? 12.461 5.228 -19.207 1.00 98.31 109 ILE A C 1
ATOM 854 O O . ILE A 1 109 ? 11.234 5.314 -19.302 1.00 98.31 109 ILE A O 1
ATOM 858 N N . LEU A 1 110 ? 13.103 5.520 -18.073 1.00 98.69 110 LEU A N 1
ATOM 859 C CA . LEU A 1 110 ? 12.405 5.923 -16.855 1.00 98.69 110 LEU A CA 1
ATOM 860 C C . LEU A 1 110 ? 11.757 7.300 -17.014 1.00 98.69 110 LEU A C 1
ATOM 862 O O . LEU A 1 110 ? 10.583 7.449 -16.692 1.00 98.69 110 LEU A O 1
ATOM 866 N N . ASN A 1 111 ? 12.471 8.281 -17.564 1.00 98.75 111 ASN A N 1
ATOM 867 C CA . ASN A 1 111 ? 11.924 9.613 -17.803 1.00 98.75 111 ASN A CA 1
ATOM 868 C C . ASN A 1 111 ? 10.806 9.591 -18.848 1.00 98.75 111 ASN A C 1
ATOM 870 O O . ASN A 1 111 ? 9.802 10.263 -18.638 1.00 98.75 111 ASN A O 1
ATOM 874 N N . SER A 1 112 ? 10.923 8.780 -19.905 1.00 98.62 112 SER A N 1
ATOM 875 C CA . SER A 1 112 ? 9.839 8.590 -20.882 1.00 98.62 112 SER A CA 1
ATOM 876 C C . SER A 1 112 ? 8.585 8.022 -20.224 1.00 98.62 112 SER A C 1
ATOM 878 O O . SER A 1 112 ? 7.486 8.483 -20.501 1.00 98.62 112 SER A O 1
ATOM 880 N N . SER A 1 113 ? 8.735 7.068 -19.301 1.00 98.75 113 SER A N 1
ATOM 881 C CA . SER A 1 113 ? 7.606 6.540 -18.528 1.00 98.75 113 SER A CA 1
ATOM 882 C C . SER A 1 113 ? 6.904 7.623 -17.705 1.00 98.75 113 SER A C 1
ATOM 884 O O . SER A 1 113 ? 5.676 7.716 -17.720 1.00 98.75 113 SER A O 1
ATOM 886 N N . LEU A 1 114 ? 7.672 8.483 -17.028 1.00 98.62 114 LEU A N 1
ATOM 887 C CA . LEU A 1 114 ? 7.126 9.574 -16.216 1.00 98.62 114 LEU A CA 1
ATOM 888 C C . LEU A 1 114 ? 6.436 10.648 -17.071 1.00 98.62 114 LEU A C 1
ATOM 890 O O . LEU A 1 114 ? 5.359 11.110 -16.702 1.00 98.62 114 LEU A O 1
ATOM 894 N N . THR A 1 115 ? 7.024 11.034 -18.208 1.00 98.25 115 THR A N 1
ATOM 895 C CA . THR A 1 115 ? 6.481 12.100 -19.065 1.00 98.25 115 THR A CA 1
ATOM 896 C C . THR A 1 115 ? 5.300 11.648 -19.915 1.00 98.25 115 THR A C 1
ATOM 898 O O . THR A 1 115 ? 4.358 12.417 -20.091 1.00 98.25 115 THR A O 1
ATOM 901 N N . LEU A 1 116 ? 5.323 10.409 -20.413 1.00 98.25 116 LEU A N 1
ATOM 902 C CA . LEU A 1 116 ? 4.254 9.833 -21.234 1.00 98.25 116 LEU A CA 1
ATOM 903 C C . LEU A 1 116 ? 3.133 9.198 -20.403 1.00 98.25 116 LEU A C 1
ATOM 905 O O . LEU A 1 116 ? 2.155 8.729 -20.976 1.00 98.25 116 LEU A O 1
ATOM 909 N N . ALA A 1 117 ? 3.266 9.173 -19.072 1.00 98.50 117 ALA A N 1
ATOM 910 C CA . ALA A 1 117 ? 2.334 8.503 -18.165 1.00 98.50 117 ALA A CA 1
ATOM 911 C C . ALA A 1 117 ? 2.137 7.006 -18.466 1.00 98.50 117 ALA A C 1
ATOM 913 O O . ALA A 1 117 ? 1.071 6.440 -18.217 1.00 98.50 117 ALA A O 1
ATOM 914 N N . GLU A 1 118 ? 3.174 6.339 -18.973 1.00 98.12 118 GLU A N 1
ATOM 915 C CA . GLU A 1 118 ? 3.098 4.941 -19.382 1.00 98.12 118 GLU A CA 1
ATOM 916 C C . GLU A 1 118 ? 4.194 4.099 -18.730 1.00 98.12 118 GLU A C 1
ATOM 918 O O . GLU A 1 118 ? 5.388 4.356 -18.830 1.00 98.12 118 GLU A O 1
ATOM 923 N N . VAL A 1 119 ? 3.777 3.014 -18.090 1.00 98.31 119 VAL A N 1
ATOM 924 C CA . VAL A 1 119 ? 4.675 2.036 -17.484 1.00 98.31 119 VAL A CA 1
ATOM 925 C C . VAL A 1 119 ? 5.039 1.018 -18.564 1.00 98.31 119 VAL A C 1
ATOM 927 O O . VAL A 1 119 ? 4.125 0.447 -19.164 1.00 98.31 119 VAL A O 1
ATOM 930 N N . PRO A 1 120 ? 6.331 0.725 -18.790 1.00 97.94 120 PRO A N 1
ATOM 931 C CA . PRO A 1 120 ? 6.742 -0.275 -19.770 1.00 97.94 120 PRO A CA 1
ATOM 932 C C . PRO A 1 120 ? 6.090 -1.636 -19.510 1.00 97.94 120 PRO A C 1
ATOM 934 O O . PRO A 1 120 ? 6.047 -2.100 -18.371 1.00 97.94 120 PRO A O 1
ATOM 937 N N . SER A 1 121 ? 5.630 -2.319 -20.560 1.00 96.19 121 SER A N 1
ATOM 938 C CA . SER A 1 121 ? 5.005 -3.649 -20.448 1.00 96.19 121 SER A CA 1
ATOM 939 C C . SER A 1 121 ? 5.916 -4.674 -19.759 1.00 96.19 121 SER A C 1
ATOM 941 O O . SER A 1 121 ? 5.454 -5.445 -18.920 1.00 96.19 121 SER A O 1
ATOM 943 N N . ALA A 1 122 ? 7.226 -4.606 -20.013 1.00 95.44 122 ALA A N 1
ATOM 944 C CA . ALA A 1 122 ? 8.239 -5.433 -19.356 1.00 95.44 122 ALA A CA 1
ATOM 945 C C . ALA A 1 122 ? 8.286 -5.259 -17.823 1.00 95.44 122 ALA A C 1
ATOM 947 O O . ALA A 1 122 ? 8.786 -6.130 -17.118 1.00 95.44 122 ALA A O 1
ATOM 948 N N . PHE A 1 123 ? 7.768 -4.150 -17.284 1.00 96.56 123 PHE A N 1
ATOM 949 C CA . PHE A 1 123 ? 7.723 -3.875 -15.842 1.00 96.56 123 PHE A CA 1
ATOM 950 C C . PHE A 1 123 ? 6.414 -4.357 -15.192 1.00 96.56 123 PHE A C 1
ATOM 952 O O . PHE A 1 123 ? 6.268 -4.330 -13.969 1.00 96.56 123 PHE A O 1
ATOM 959 N N . LYS A 1 124 ? 5.450 -4.821 -15.997 1.00 95.94 124 LYS A N 1
ATOM 960 C CA . LYS A 1 124 ? 4.106 -5.226 -15.555 1.00 95.94 124 LYS A CA 1
ATOM 961 C C . LYS A 1 124 ? 3.961 -6.733 -15.327 1.00 95.94 124 LYS A C 1
ATOM 963 O O . LYS A 1 124 ? 2.854 -7.193 -15.045 1.00 95.94 124 LYS A O 1
ATOM 968 N N . HIS A 1 125 ? 5.055 -7.490 -15.418 1.00 96.00 125 HIS A N 1
ATOM 969 C CA . HIS A 1 125 ? 5.084 -8.919 -15.109 1.00 96.00 125 HIS A CA 1
ATOM 970 C C . HIS A 1 125 ? 5.732 -9.190 -13.745 1.00 96.00 125 HIS A C 1
ATOM 972 O O . HIS A 1 125 ? 6.755 -8.592 -13.405 1.00 96.00 125 HIS A O 1
ATOM 978 N N . ALA A 1 126 ? 5.147 -10.097 -12.962 1.00 95.81 126 ALA A N 1
ATOM 979 C CA . ALA A 1 126 ? 5.687 -10.539 -11.680 1.00 95.81 126 ALA A CA 1
ATOM 980 C C . ALA A 1 126 ? 5.869 -12.060 -11.630 1.00 95.81 126 ALA A C 1
ATOM 982 O O . ALA A 1 126 ? 4.978 -12.816 -12.011 1.00 95.81 126 ALA A O 1
ATOM 983 N N . VAL A 1 127 ? 6.973 -12.515 -11.039 1.00 95.75 127 VAL A N 1
ATOM 984 C CA . VAL A 1 127 ? 7.135 -13.927 -10.670 1.00 95.75 127 VAL A CA 1
ATOM 985 C C . VAL A 1 127 ? 6.692 -14.101 -9.220 1.00 95.75 127 VAL A C 1
ATOM 987 O O . VAL A 1 127 ? 7.304 -13.548 -8.306 1.00 95.75 127 VAL A O 1
ATOM 990 N N . LEU A 1 128 ? 5.608 -14.840 -8.993 1.00 94.50 128 LEU A N 1
ATOM 991 C CA . LEU A 1 128 ? 5.113 -15.168 -7.659 1.00 94.50 128 LEU A CA 1
ATOM 992 C C . LEU A 1 128 ? 5.904 -16.346 -7.104 1.00 94.50 128 LEU A C 1
ATOM 994 O O . LEU A 1 128 ? 5.868 -17.445 -7.654 1.00 94.50 128 LEU A O 1
ATOM 998 N N . GLN A 1 129 ? 6.588 -16.109 -5.989 1.00 92.38 129 GLN A N 1
ATOM 999 C CA . GLN A 1 129 ? 7.313 -17.133 -5.252 1.00 92.38 129 GLN A CA 1
ATOM 1000 C C . GLN A 1 129 ? 6.633 -17.342 -3.892 1.00 92.38 129 GLN A C 1
ATOM 1002 O O . GLN A 1 129 ? 6.790 -16.499 -2.999 1.00 92.38 129 GLN A O 1
ATOM 1007 N N . PRO A 1 130 ? 5.857 -18.429 -3.722 1.00 91.19 130 PRO A N 1
ATOM 1008 C CA . PRO A 1 130 ? 5.213 -18.741 -2.456 1.00 91.19 130 PRO A CA 1
ATOM 1009 C C . PRO A 1 130 ? 6.248 -18.971 -1.350 1.00 91.19 130 PRO A C 1
ATOM 1011 O O . PRO A 1 130 ? 7.215 -19.706 -1.539 1.00 91.19 130 PRO A O 1
ATOM 1014 N N . ILE A 1 131 ? 6.048 -18.352 -0.186 1.00 90.25 131 ILE A N 1
ATOM 1015 C CA . ILE A 1 131 ? 6.859 -18.610 1.014 1.00 90.25 131 ILE A CA 1
ATOM 1016 C C . ILE A 1 131 ? 5.968 -18.967 2.200 1.00 90.25 131 ILE A C 1
ATOM 1018 O O . ILE A 1 131 ? 4.885 -18.406 2.351 1.00 90.25 131 ILE A O 1
ATOM 1022 N N . LEU A 1 132 ? 6.436 -19.847 3.084 1.00 90.38 132 LEU A N 1
ATOM 1023 C CA . LEU A 1 132 ? 5.721 -20.169 4.320 1.00 90.38 132 LEU A CA 1
ATOM 1024 C C . LEU A 1 132 ? 5.598 -18.936 5.229 1.00 90.38 132 LEU A C 1
ATOM 1026 O O . LEU A 1 132 ? 6.579 -18.240 5.501 1.00 90.38 132 LEU A O 1
ATOM 1030 N N . LYS A 1 133 ? 4.388 -18.690 5.744 1.00 86.56 133 LYS A N 1
ATOM 1031 C CA . LYS A 1 133 ? 4.079 -17.605 6.692 1.00 86.56 133 LYS A CA 1
ATOM 1032 C C . LYS A 1 133 ? 4.882 -17.732 7.984 1.00 86.56 133 LYS A C 1
ATOM 1034 O O . LYS A 1 133 ? 5.277 -16.716 8.555 1.00 86.56 133 LYS A O 1
ATOM 1039 N N . LYS A 1 134 ? 5.098 -18.963 8.455 1.00 87.19 134 LYS A N 1
ATOM 1040 C CA . LYS A 1 134 ? 5.886 -19.291 9.649 1.00 87.19 134 LYS A CA 1
ATOM 1041 C C . LYS A 1 134 ? 6.674 -20.588 9.418 1.00 87.19 134 LYS A C 1
ATOM 1043 O O . LYS A 1 134 ? 6.173 -21.469 8.718 1.00 87.19 134 LYS A O 1
ATOM 1048 N N . PRO A 1 135 ? 7.867 -20.733 10.020 1.00 88.44 135 PRO A N 1
ATOM 1049 C CA . PRO A 1 135 ? 8.588 -22.002 10.018 1.00 88.44 135 PRO A CA 1
ATOM 1050 C C . PRO A 1 135 ? 7.751 -23.122 10.651 1.00 88.44 135 PRO A C 1
ATOM 1052 O O . PRO A 1 135 ? 7.096 -22.892 11.667 1.00 88.44 135 PRO A O 1
ATOM 1055 N N . GLY A 1 136 ? 7.795 -24.321 10.066 1.00 89.00 136 GLY A N 1
ATOM 1056 C CA . GLY A 1 136 ? 7.114 -25.513 10.588 1.00 89.00 136 GLY A CA 1
ATOM 1057 C C . GLY A 1 136 ? 5.627 -25.643 10.239 1.00 89.00 136 GLY A C 1
ATOM 1058 O O . GLY A 1 136 ? 5.007 -26.606 10.677 1.00 89.00 136 GLY A O 1
ATOM 1059 N N . LEU A 1 137 ? 5.052 -24.709 9.471 1.00 90.31 137 LEU A N 1
ATOM 1060 C CA . LEU A 1 137 ? 3.712 -24.885 8.900 1.00 90.31 137 LEU A CA 1
ATOM 1061 C C . LEU A 1 137 ? 3.740 -25.868 7.726 1.00 90.31 137 LEU A C 1
ATOM 1063 O O . LEU A 1 137 ? 4.758 -25.989 7.043 1.00 90.31 137 LEU A O 1
ATOM 1067 N N . ASP A 1 138 ? 2.606 -26.524 7.486 1.00 89.12 138 ASP A N 1
ATOM 1068 C CA . ASP A 1 138 ? 2.424 -27.442 6.365 1.00 89.12 138 ASP A CA 1
ATOM 1069 C C . ASP A 1 138 ? 2.482 -26.674 5.027 1.00 89.12 138 ASP A C 1
ATOM 1071 O O . ASP A 1 138 ? 1.655 -25.779 4.812 1.00 89.12 138 ASP A O 1
ATOM 1075 N N . PRO A 1 139 ? 3.445 -26.984 4.134 1.00 85.81 139 PRO A N 1
ATOM 1076 C CA . PRO A 1 139 ? 3.567 -26.346 2.824 1.00 85.81 139 PRO A CA 1
ATOM 1077 C C . PRO A 1 139 ? 2.505 -26.788 1.812 1.00 85.81 139 PRO A C 1
ATOM 1079 O O . PRO A 1 139 ? 2.385 -26.148 0.768 1.00 85.81 139 PRO A O 1
ATOM 1082 N N . THR A 1 140 ? 1.748 -27.852 2.093 1.00 88.31 140 THR A N 1
ATOM 1083 C CA . THR A 1 140 ? 0.651 -28.315 1.230 1.00 88.31 140 THR A CA 1
ATOM 1084 C C . THR A 1 140 ? -0.651 -27.548 1.468 1.00 88.31 140 THR A C 1
ATOM 1086 O O . THR A 1 140 ? -1.491 -27.458 0.574 1.00 88.31 140 THR A O 1
ATOM 1089 N N . ASP A 1 141 ? -0.791 -26.911 2.632 1.00 88.69 141 ASP A N 1
ATOM 1090 C CA . ASP A 1 141 ? -1.874 -25.979 2.918 1.00 88.69 141 ASP A CA 1
ATOM 1091 C C . ASP A 1 141 ? -1.523 -24.584 2.380 1.00 88.69 141 ASP A C 1
ATOM 1093 O O . ASP A 1 141 ? -0.745 -23.822 2.962 1.00 88.69 141 ASP A O 1
ATOM 1097 N N . TYR A 1 142 ? -2.139 -24.221 1.254 1.00 85.06 142 TYR A N 1
ATOM 1098 C CA . TYR A 1 142 ? -1.903 -22.942 0.584 1.00 85.06 142 TYR A CA 1
ATOM 1099 C C . TYR A 1 142 ? -2.271 -21.722 1.438 1.00 85.06 142 TYR A C 1
ATOM 1101 O O . TYR A 1 142 ? -1.723 -20.638 1.220 1.00 85.06 142 TYR A O 1
ATOM 1109 N N . SER A 1 143 ? -3.124 -21.878 2.456 1.00 84.62 143 SER A N 1
ATOM 1110 C CA . SER A 1 143 ? -3.422 -20.799 3.400 1.00 84.62 143 SER A CA 1
ATOM 1111 C C . SER A 1 143 ? -2.206 -20.429 4.264 1.00 84.62 143 SER A C 1
ATOM 1113 O O . SER A 1 143 ? -2.135 -19.309 4.783 1.00 84.62 143 SER A O 1
ATOM 1115 N N . ASN A 1 144 ? -1.199 -21.306 4.354 1.00 88.50 144 ASN A N 1
ATOM 1116 C CA . ASN A 1 144 ? 0.067 -21.061 5.043 1.00 88.50 144 ASN A CA 1
ATOM 1117 C C . ASN A 1 144 ? 1.110 -20.356 4.173 1.00 88.50 144 ASN A C 1
ATOM 1119 O O . ASN A 1 144 ? 2.168 -19.992 4.691 1.00 88.50 144 ASN A O 1
ATOM 1123 N N . LEU A 1 145 ? 0.835 -20.113 2.889 1.00 88.50 145 LEU A N 1
ATOM 1124 C CA . LEU A 1 145 ? 1.774 -19.481 1.966 1.00 88.50 145 LEU A CA 1
ATOM 1125 C C . LEU A 1 145 ? 1.487 -17.986 1.774 1.00 88.50 145 LEU A C 1
ATOM 1127 O O . LEU A 1 145 ? 0.354 -17.516 1.880 1.00 88.50 145 LEU A O 1
ATOM 1131 N N . ARG A 1 146 ? 2.543 -17.217 1.501 1.00 86.81 146 ARG A N 1
ATOM 1132 C CA . ARG A 1 146 ? 2.475 -15.830 1.023 1.00 86.81 146 ARG A CA 1
ATOM 1133 C C . ARG A 1 146 ? 2.941 -15.751 -0.423 1.00 86.81 146 ARG A C 1
ATOM 1135 O O . ARG A 1 146 ? 4.069 -16.177 -0.684 1.00 86.81 146 ARG A O 1
ATOM 1142 N N . PRO A 1 147 ? 2.146 -15.173 -1.333 1.00 89.31 147 PRO A N 1
ATOM 1143 C CA . PRO A 1 147 ? 2.541 -15.008 -2.723 1.00 89.31 147 PRO A CA 1
ATOM 1144 C C . PRO A 1 147 ? 3.465 -13.790 -2.875 1.00 89.31 147 PRO A C 1
ATOM 1146 O O . PRO A 1 147 ? 3.020 -12.685 -3.165 1.00 89.31 147 PRO A O 1
ATOM 1149 N N . ILE A 1 148 ? 4.777 -13.967 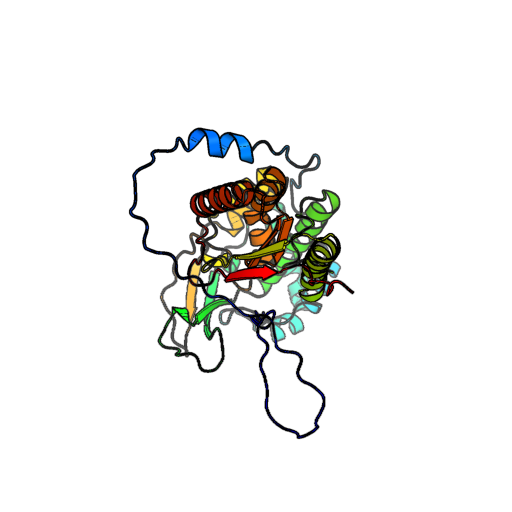-2.682 1.00 91.94 148 ILE A N 1
ATOM 1150 C CA . ILE A 1 148 ? 5.725 -12.851 -2.821 1.00 91.94 148 ILE A CA 1
ATOM 1151 C C . ILE A 1 148 ? 5.979 -12.565 -4.295 1.00 91.94 148 ILE A C 1
ATOM 1153 O O . ILE A 1 148 ? 6.524 -13.399 -5.016 1.00 91.94 148 ILE A O 1
ATOM 1157 N N . SER A 1 149 ? 5.656 -11.351 -4.725 1.00 94.06 149 SER A N 1
ATOM 1158 C CA . SER A 1 149 ? 5.925 -10.866 -6.073 1.00 94.06 149 SER A CA 1
ATOM 1159 C C . SER A 1 149 ? 7.389 -10.454 -6.231 1.00 94.06 149 SER A C 1
ATOM 1161 O O . SER A 1 149 ? 7.851 -9.447 -5.687 1.00 94.06 149 SER A O 1
ATOM 1163 N N . LYS A 1 150 ? 8.136 -11.216 -7.027 1.00 95.00 150 LYS A N 1
ATOM 1164 C CA . LYS A 1 150 ? 9.461 -10.843 -7.521 1.00 95.00 150 LYS A CA 1
ATOM 1165 C C . LYS A 1 150 ? 9.295 -10.001 -8.781 1.00 95.00 150 LYS A C 1
ATOM 1167 O O . LYS A 1 150 ? 9.047 -10.517 -9.866 1.00 95.00 150 LYS A O 1
ATOM 1172 N N . LEU A 1 151 ? 9.396 -8.687 -8.603 1.00 96.00 151 LEU A N 1
ATOM 1173 C CA . LEU A 1 151 ? 9.323 -7.718 -9.695 1.00 96.00 151 LEU A CA 1
ATOM 1174 C C . LEU A 1 151 ? 10.697 -7.466 -10.322 1.00 96.00 151 LEU A C 1
ATOM 1176 O O . LEU A 1 151 ? 11.693 -7.500 -9.574 1.00 96.00 151 LEU A O 1
ATOM 1180 N N . PRO A 1 152 ? 10.739 -7.123 -11.626 1.00 96.62 152 PRO A N 1
ATOM 1181 C CA . PRO A 1 152 ? 11.960 -6.720 -12.303 1.00 96.62 152 PRO A CA 1
ATOM 1182 C C . PRO A 1 152 ? 12.702 -5.624 -11.543 1.00 96.62 152 PRO A C 1
ATOM 1184 O O . PRO A 1 152 ? 12.084 -4.719 -10.967 1.00 96.62 152 PRO A O 1
ATOM 1187 N N . PHE A 1 153 ? 14.033 -5.682 -11.514 1.00 97.31 153 PHE A N 1
ATOM 1188 C CA . PHE A 1 153 ? 14.811 -4.696 -10.759 1.00 97.31 153 PHE A CA 1
ATOM 1189 C C . PHE A 1 153 ? 14.562 -3.261 -11.239 1.00 97.31 153 PHE A C 1
ATOM 1191 O O . PHE A 1 153 ? 14.267 -2.394 -10.417 1.00 97.31 153 PHE A O 1
ATOM 1198 N N . LEU A 1 154 ? 14.587 -3.023 -12.554 1.00 97.31 154 LEU A N 1
ATOM 1199 C CA . LEU A 1 154 ? 14.330 -1.695 -13.126 1.00 97.31 154 LEU A CA 1
ATOM 1200 C C . LEU A 1 154 ? 12.890 -1.214 -12.888 1.00 97.31 154 LEU A C 1
ATOM 1202 O O . LEU A 1 154 ? 12.687 -0.028 -12.639 1.00 97.31 154 LEU A O 1
ATOM 1206 N N . SER A 1 155 ? 11.910 -2.126 -12.843 1.00 97.44 155 SER A N 1
ATOM 1207 C CA . SER A 1 155 ? 10.544 -1.788 -12.415 1.00 97.44 155 SER A CA 1
ATOM 1208 C C . SER A 1 155 ? 10.541 -1.220 -10.999 1.00 97.44 155 SER A C 1
ATOM 1210 O O . SER A 1 155 ? 9.890 -0.216 -10.737 1.00 97.44 155 SER A O 1
ATOM 1212 N N . LYS A 1 156 ? 11.296 -1.819 -10.072 1.00 97.75 156 LYS A N 1
ATOM 1213 C CA . LYS A 1 156 ? 11.389 -1.310 -8.696 1.00 97.75 156 LYS A CA 1
ATOM 1214 C C . LYS A 1 156 ? 12.136 0.017 -8.606 1.00 97.75 156 LYS A C 1
ATOM 1216 O O . LYS A 1 156 ? 11.833 0.802 -7.713 1.00 97.75 156 LYS A O 1
ATOM 1221 N N . VAL A 1 157 ? 13.099 0.272 -9.495 1.00 98.25 157 VAL A N 1
ATOM 1222 C CA . VAL A 1 157 ? 13.761 1.585 -9.590 1.00 98.25 157 VAL A CA 1
ATOM 1223 C C . VAL A 1 157 ? 12.735 2.643 -9.996 1.00 98.25 157 VAL A C 1
ATOM 1225 O O . VAL A 1 157 ? 12.626 3.662 -9.319 1.00 98.25 157 VAL A O 1
ATOM 1228 N N . LEU A 1 158 ? 11.922 2.367 -11.022 1.00 98.62 158 LEU A N 1
ATOM 1229 C CA . LEU A 1 158 ? 10.828 3.249 -11.436 1.00 98.62 158 LEU A CA 1
ATOM 1230 C C . LEU A 1 158 ? 9.833 3.498 -10.294 1.00 98.62 158 LEU A C 1
ATOM 1232 O O . LEU A 1 158 ? 9.529 4.644 -9.971 1.00 98.62 158 LEU A O 1
ATOM 1236 N N . GLU A 1 159 ? 9.370 2.431 -9.637 1.00 98.44 159 GLU A N 1
ATOM 1237 C CA . GLU A 1 159 ? 8.459 2.542 -8.496 1.00 98.44 159 GLU A CA 1
ATOM 1238 C C . GLU A 1 159 ? 9.060 3.366 -7.356 1.00 98.44 159 GLU A C 1
ATOM 1240 O O . GLU A 1 159 ? 8.343 4.118 -6.707 1.00 98.44 159 GLU A O 1
ATOM 1245 N N . LYS A 1 160 ? 10.371 3.253 -7.106 1.00 98.38 160 LYS A N 1
ATOM 1246 C CA . LYS A 1 160 ? 11.059 4.037 -6.078 1.00 98.38 160 LYS A CA 1
ATOM 1247 C C . LYS A 1 160 ? 11.059 5.530 -6.399 1.00 98.38 160 LYS A C 1
ATOM 1249 O O . LYS A 1 160 ? 10.850 6.331 -5.492 1.00 98.38 160 LYS A O 1
ATOM 1254 N N . ILE A 1 161 ? 11.268 5.890 -7.663 1.00 98.62 161 ILE A N 1
ATOM 1255 C CA . ILE A 1 161 ? 11.236 7.283 -8.126 1.00 98.62 161 ILE A CA 1
ATOM 1256 C C . ILE A 1 161 ? 9.835 7.870 -7.930 1.00 98.62 161 ILE A C 1
ATOM 1258 O O . ILE A 1 161 ? 9.689 8.918 -7.304 1.00 98.62 161 ILE A O 1
ATOM 1262 N N . VAL A 1 162 ? 8.805 7.154 -8.392 1.00 98.62 162 VAL A N 1
ATOM 1263 C CA . VAL A 1 162 ? 7.399 7.553 -8.223 1.00 98.62 162 VAL A CA 1
ATOM 1264 C C . VAL A 1 162 ? 7.019 7.631 -6.746 1.00 98.62 162 VAL A C 1
ATOM 1266 O O . VAL A 1 162 ? 6.396 8.598 -6.318 1.00 98.62 162 VAL A O 1
ATOM 1269 N N . TYR A 1 163 ? 7.441 6.652 -5.944 1.00 98.25 163 TYR A N 1
ATOM 1270 C CA . TYR A 1 163 ? 7.184 6.608 -4.507 1.00 98.25 163 TYR A CA 1
ATOM 1271 C C . TYR A 1 163 ? 7.719 7.844 -3.782 1.00 98.25 163 TYR A C 1
ATOM 1273 O O . TYR A 1 163 ? 7.009 8.392 -2.946 1.00 98.25 163 TYR A O 1
ATOM 1281 N N . GLU A 1 164 ? 8.947 8.293 -4.063 1.00 97.62 164 GLU A N 1
ATOM 1282 C CA . GLU A 1 164 ? 9.490 9.473 -3.375 1.00 97.62 164 GLU A CA 1
ATOM 1283 C C . GLU A 1 164 ? 8.737 10.751 -3.771 1.00 97.62 164 GLU A C 1
ATOM 1285 O O . GLU A 1 164 ? 8.429 11.551 -2.894 1.00 97.62 164 GLU A O 1
ATOM 1290 N N . GLN A 1 165 ? 8.365 10.919 -5.047 1.00 98.12 165 GLN A N 1
ATOM 1291 C CA . GLN A 1 165 ? 7.561 12.073 -5.480 1.00 98.12 165 GLN A CA 1
ATOM 1292 C C . GLN A 1 165 ? 6.161 12.064 -4.851 1.00 98.12 165 GLN A C 1
ATOM 1294 O O . GLN A 1 165 ? 5.703 13.086 -4.341 1.00 98.12 165 GLN A O 1
ATOM 1299 N N . MET A 1 166 ? 5.514 10.895 -4.816 1.00 97.00 166 MET A N 1
ATOM 1300 C CA . MET A 1 166 ? 4.243 10.690 -4.119 1.00 97.00 166 MET A CA 1
ATOM 1301 C C . MET A 1 166 ? 4.359 11.021 -2.636 1.00 97.00 166 MET A C 1
ATOM 1303 O O . MET A 1 166 ? 3.533 11.744 -2.094 1.00 97.00 166 MET A O 1
ATOM 1307 N N . LEU A 1 167 ? 5.383 10.498 -1.964 1.00 95.38 167 LEU A N 1
ATOM 1308 C CA . LEU A 1 167 ? 5.554 10.689 -0.531 1.00 95.38 167 LEU A CA 1
ATOM 1309 C C . LEU A 1 167 ? 5.774 12.165 -0.178 1.00 95.38 167 LEU A C 1
ATOM 1311 O O . LEU A 1 167 ? 5.214 12.620 0.815 1.00 95.38 167 LEU A O 1
ATOM 1315 N N . THR A 1 168 ? 6.545 12.907 -0.979 1.00 95.50 168 THR A N 1
ATOM 1316 C CA . THR A 1 168 ? 6.692 14.362 -0.821 1.00 95.50 168 THR A CA 1
ATOM 1317 C C . THR A 1 168 ? 5.333 15.051 -0.909 1.00 95.50 168 THR A C 1
ATOM 1319 O O . THR A 1 168 ? 4.925 15.697 0.049 1.00 95.50 168 THR A O 1
ATOM 1322 N N . HIS A 1 169 ? 4.577 14.809 -1.986 1.00 95.94 169 HIS A N 1
ATOM 1323 C CA . HIS A 1 169 ? 3.241 15.389 -2.171 1.00 95.94 169 HIS A CA 1
ATOM 1324 C C . HIS A 1 169 ? 2.288 15.080 -1.007 1.00 95.94 169 HIS A C 1
ATOM 1326 O O . HIS A 1 169 ? 1.624 15.974 -0.486 1.00 95.94 169 HIS A O 1
ATOM 1332 N N . LEU A 1 170 ? 2.234 13.821 -0.567 1.00 94.31 170 LEU A N 1
ATOM 1333 C CA . LEU A 1 170 ? 1.346 13.388 0.515 1.00 94.31 170 LEU A CA 1
ATOM 1334 C C . LEU A 1 170 ? 1.713 14.015 1.866 1.00 94.31 170 LEU A C 1
ATOM 1336 O O . LEU A 1 170 ? 0.819 14.301 2.662 1.00 94.31 170 LEU A O 1
ATOM 1340 N N . ASN A 1 171 ? 3.007 14.211 2.135 1.00 92.19 171 ASN A N 1
ATOM 1341 C CA . ASN A 1 171 ? 3.475 14.840 3.369 1.00 92.19 171 ASN A CA 1
ATOM 1342 C C . ASN A 1 171 ? 3.226 16.349 3.360 1.00 92.19 171 ASN A C 1
ATOM 1344 O O . ASN A 1 171 ? 2.702 16.872 4.342 1.00 92.19 171 ASN A O 1
ATOM 1348 N N . ASP A 1 172 ? 3.544 17.023 2.252 1.00 93.06 172 ASP A N 1
ATOM 1349 C CA . ASP A 1 172 ? 3.363 18.471 2.099 1.00 93.06 172 ASP A CA 1
ATOM 1350 C C . ASP A 1 172 ? 1.884 18.870 2.228 1.00 93.06 172 ASP A C 1
ATOM 1352 O O . ASP A 1 172 ? 1.567 19.940 2.742 1.00 93.06 172 ASP A O 1
ATOM 1356 N N . ASN A 1 173 ? 0.975 17.974 1.830 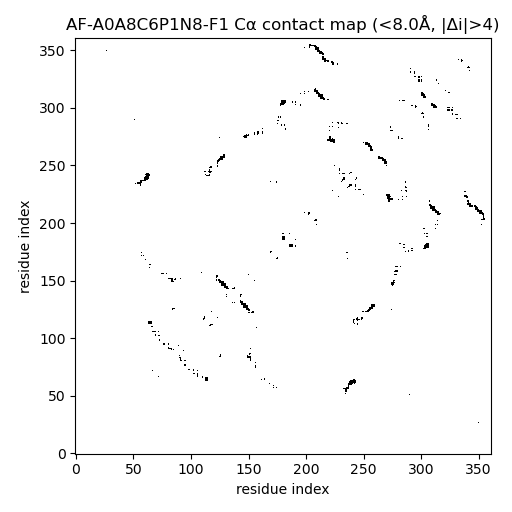1.00 91.25 173 ASN A N 1
ATOM 1357 C CA . ASN A 1 173 ? -0.474 18.163 1.920 1.00 91.25 173 ASN A CA 1
ATOM 1358 C C . ASN A 1 173 ? -1.131 17.461 3.124 1.00 91.25 173 ASN A C 1
ATOM 1360 O O . ASN A 1 173 ? -2.356 17.435 3.207 1.00 91.25 173 ASN A O 1
ATOM 1364 N N . GLN A 1 174 ? -0.350 16.872 4.040 1.00 90.62 174 GLN A N 1
ATOM 1365 C CA . GLN A 1 174 ? -0.844 16.190 5.251 1.00 90.62 174 GLN A CA 1
ATOM 1366 C C . GLN A 1 174 ? -1.955 15.150 4.990 1.00 90.62 174 GLN A C 1
ATOM 1368 O O . GLN A 1 174 ? -2.876 14.987 5.788 1.00 90.62 174 GLN A O 1
ATOM 1373 N N . VAL A 1 175 ? -1.863 14.419 3.876 1.00 91.19 175 VAL A N 1
ATOM 1374 C CA . VAL A 1 175 ? -2.909 13.475 3.433 1.00 91.19 175 VAL A CA 1
ATOM 1375 C C . VAL A 1 175 ? -2.967 12.223 4.312 1.00 91.19 175 VAL A C 1
ATOM 1377 O O . VAL A 1 175 ? -4.029 11.640 4.518 1.00 91.19 175 VAL A O 1
ATOM 1380 N N . MET A 1 176 ? -1.815 11.767 4.805 1.00 89.88 176 MET A N 1
ATOM 1381 C CA . MET A 1 176 ? -1.710 10.502 5.532 1.00 89.88 176 MET A CA 1
ATOM 1382 C C . MET A 1 176 ? -2.384 10.584 6.905 1.00 89.88 176 MET A C 1
ATOM 1384 O O . MET A 1 176 ? -2.105 11.500 7.678 1.00 89.88 176 MET A O 1
ATOM 1388 N N . ASP A 1 177 ? -3.177 9.569 7.257 1.00 89.69 177 ASP A N 1
ATOM 1389 C CA . ASP A 1 177 ? -3.799 9.487 8.581 1.00 89.69 177 ASP A CA 1
ATOM 1390 C C . ASP A 1 177 ? -2.736 9.487 9.689 1.00 89.69 177 ASP A C 1
ATOM 1392 O O . ASP A 1 177 ? -1.790 8.696 9.664 1.00 89.69 177 ASP A O 1
ATOM 1396 N N . ILE A 1 178 ? -2.877 10.375 10.672 1.00 91.19 178 ILE A N 1
ATOM 1397 C CA . ILE A 1 178 ? -1.918 10.529 11.775 1.00 91.19 178 ILE A CA 1
ATOM 1398 C C . ILE A 1 178 ? -1.810 9.271 12.652 1.00 91.19 178 ILE A C 1
ATOM 1400 O O . ILE A 1 178 ? -0.751 9.028 13.229 1.00 91.19 178 ILE A O 1
ATOM 1404 N N . PHE A 1 179 ? -2.858 8.443 12.695 1.00 92.31 179 PHE A N 1
ATOM 1405 C CA . PHE A 1 179 ? -2.914 7.192 13.449 1.00 92.31 179 PHE A CA 1
ATOM 1406 C C . PHE A 1 179 ? -2.602 5.959 12.591 1.00 92.31 179 PHE A C 1
ATOM 1408 O O . PHE A 1 179 ? -2.703 4.837 13.073 1.00 92.31 179 PHE A O 1
ATOM 1415 N N . GLN A 1 180 ? -2.162 6.131 11.340 1.00 92.00 180 GLN A N 1
ATOM 1416 C CA . GLN A 1 180 ? -1.535 5.063 10.558 1.00 92.00 180 GLN A CA 1
ATOM 1417 C C . GLN A 1 180 ? -0.021 5.099 10.764 1.00 92.00 180 GLN A C 1
ATOM 1419 O O . GLN A 1 180 ? 0.625 6.091 10.434 1.00 92.00 180 GLN A O 1
ATOM 1424 N N . SER A 1 181 ? 0.557 4.018 11.289 1.00 92.00 181 SER A N 1
ATOM 1425 C CA . SER A 1 181 ? 2.004 3.878 11.530 1.00 92.00 181 SER A CA 1
ATOM 1426 C C . SER A 1 181 ? 2.693 2.851 10.629 1.00 92.00 181 SER A C 1
ATOM 1428 O O . SER A 1 181 ? 3.917 2.866 10.495 1.00 92.00 181 SER A O 1
ATOM 1430 N N . GLY A 1 182 ? 1.936 1.972 9.974 1.00 88.38 182 GLY A N 1
ATOM 1431 C CA . GLY A 1 182 ? 2.482 0.995 9.041 1.00 88.38 182 GLY A CA 1
ATOM 1432 C C . GLY A 1 182 ? 3.094 1.666 7.817 1.00 88.38 182 GLY A C 1
ATOM 1433 O O . GLY A 1 182 ? 2.521 2.584 7.233 1.00 88.38 182 GLY A O 1
ATOM 1434 N N . PHE A 1 183 ? 4.273 1.190 7.414 1.00 84.62 183 PHE A N 1
ATOM 1435 C CA . PHE A 1 183 ? 4.982 1.626 6.202 1.00 84.62 183 PHE A CA 1
ATOM 1436 C C . PHE A 1 183 ? 5.292 3.128 6.109 1.00 84.62 183 PHE A C 1
ATOM 1438 O O . PHE A 1 183 ? 5.497 3.653 5.012 1.00 84.62 183 PHE A O 1
ATOM 1445 N N . ARG A 1 184 ? 5.381 3.822 7.247 1.00 84.62 184 ARG A N 1
ATOM 1446 C CA . ARG A 1 184 ? 5.765 5.236 7.302 1.00 84.62 184 ARG A CA 1
ATOM 1447 C C . ARG A 1 184 ? 7.179 5.411 7.833 1.00 84.62 184 ARG A C 1
ATOM 1449 O O . ARG A 1 184 ? 7.607 4.726 8.760 1.00 84.62 184 ARG A O 1
ATOM 1456 N N . LYS A 1 185 ? 7.917 6.355 7.239 1.00 83.81 185 LYS A N 1
ATOM 1457 C CA . LYS A 1 185 ? 9.222 6.783 7.765 1.00 83.81 185 LYS A CA 1
ATOM 1458 C C . LYS A 1 185 ? 9.009 7.349 9.174 1.00 83.81 185 LYS A C 1
ATOM 1460 O O . LYS A 1 185 ? 8.042 8.065 9.379 1.00 83.81 185 LYS A O 1
ATOM 1465 N N . GLN A 1 186 ? 9.912 7.038 10.105 1.00 86.00 186 GLN A N 1
ATOM 1466 C CA . GLN A 1 186 ? 9.871 7.492 11.510 1.00 86.00 186 GLN A CA 1
ATOM 1467 C C . GLN A 1 186 ? 8.710 6.943 12.362 1.00 86.00 186 GLN A C 1
ATOM 1469 O O . GLN A 1 186 ? 8.557 7.356 13.505 1.00 86.00 186 GLN A O 1
ATOM 1474 N N . HIS A 1 187 ? 7.951 5.972 11.854 1.00 89.50 187 HIS A N 1
ATOM 1475 C CA . HIS A 1 187 ? 6.998 5.197 12.643 1.00 89.50 187 HIS A CA 1
ATOM 1476 C C . HIS A 1 187 ? 7.516 3.769 12.827 1.00 89.50 187 HIS A C 1
ATOM 1478 O O . HIS A 1 187 ? 8.215 3.221 11.970 1.00 89.50 187 HIS A O 1
ATOM 1484 N N . SER A 1 188 ? 7.157 3.153 13.946 1.00 89.69 188 SER A N 1
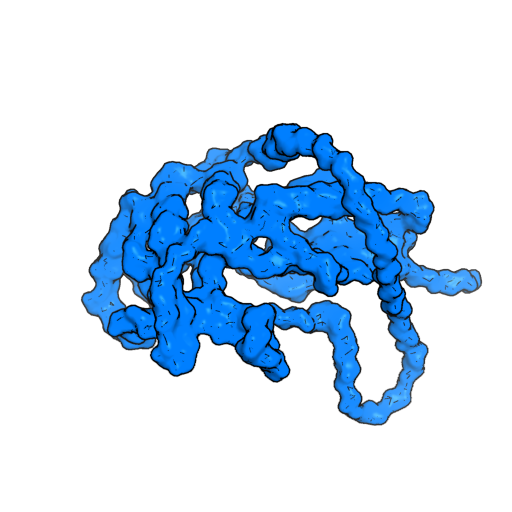ATOM 1485 C CA . 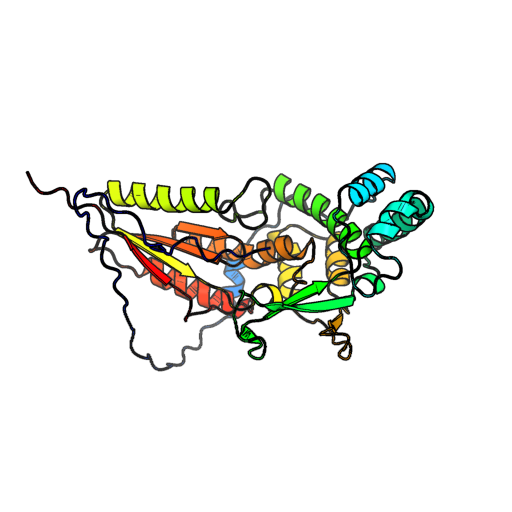SER A 1 188 ? 7.487 1.765 14.255 1.00 89.69 188 SER A CA 1
ATOM 1486 C C . SER A 1 188 ? 6.359 1.077 15.019 1.00 89.69 188 SER A C 1
ATOM 1488 O O . SER A 1 188 ? 5.421 1.720 15.500 1.00 89.69 188 SER A O 1
ATOM 1490 N N . THR A 1 189 ? 6.450 -0.244 15.136 1.00 88.19 189 THR A N 1
ATOM 1491 C CA . THR A 1 189 ? 5.535 -1.037 15.962 1.00 88.19 189 THR A CA 1
ATOM 1492 C C . THR A 1 189 ? 5.564 -0.596 17.423 1.00 88.19 189 THR A C 1
ATOM 1494 O O . THR A 1 189 ? 4.519 -0.514 18.056 1.00 88.19 189 THR A O 1
ATOM 1497 N N . GLU A 1 190 ? 6.737 -0.224 17.937 1.00 91.38 190 GLU A N 1
ATOM 1498 C CA . GLU A 1 190 ? 6.915 0.275 19.300 1.00 91.38 190 GLU A CA 1
ATOM 1499 C C . GLU A 1 190 ? 6.198 1.612 19.494 1.00 91.38 190 GLU A C 1
ATOM 1501 O O . GLU A 1 190 ? 5.459 1.767 20.459 1.00 91.38 190 GLU A O 1
ATOM 1506 N N . THR A 1 191 ? 6.347 2.560 18.560 1.00 89.69 191 THR A N 1
ATOM 1507 C CA . THR A 1 191 ? 5.660 3.863 18.663 1.00 89.69 191 THR A CA 1
ATOM 1508 C C . THR A 1 191 ? 4.137 3.721 18.646 1.00 89.69 191 THR A C 1
ATOM 1510 O O . THR A 1 191 ? 3.452 4.385 19.420 1.00 89.69 191 THR A O 1
ATOM 1513 N N . ALA A 1 192 ? 3.608 2.817 17.811 1.00 91.62 192 ALA A N 1
ATOM 1514 C CA . ALA A 1 192 ? 2.182 2.514 17.758 1.00 91.62 192 ALA A CA 1
ATOM 1515 C C . ALA A 1 192 ? 1.692 1.880 19.067 1.00 91.62 192 ALA A C 1
ATOM 1517 O O . ALA A 1 192 ? 0.684 2.298 19.628 1.00 91.62 192 ALA A O 1
ATOM 1518 N N . HIS A 1 193 ? 2.444 0.911 19.586 1.00 91.56 193 HIS A N 1
ATOM 1519 C CA . HIS A 1 193 ? 2.106 0.219 20.823 1.00 91.56 193 HIS A CA 1
ATOM 1520 C C . HIS A 1 193 ? 2.129 1.157 22.036 1.00 91.56 193 HIS A C 1
ATOM 1522 O O . HIS A 1 193 ? 1.173 1.184 22.805 1.00 91.56 193 HIS A O 1
ATOM 1528 N N . VAL A 1 194 ? 3.179 1.976 22.174 1.00 94.12 194 VAL A N 1
ATOM 1529 C CA . VAL A 1 194 ? 3.289 2.976 23.247 1.00 94.12 194 VAL A CA 1
ATOM 1530 C C . VAL A 1 194 ? 2.110 3.942 23.207 1.00 94.12 194 VAL A C 1
ATOM 1532 O O . VAL A 1 194 ? 1.552 4.246 24.256 1.00 94.12 194 VAL A O 1
ATOM 1535 N N . ARG A 1 195 ? 1.692 4.390 22.015 1.00 93.44 195 ARG A N 1
ATOM 1536 C CA . ARG A 1 195 ? 0.532 5.275 21.873 1.00 93.44 195 ARG A CA 1
ATOM 1537 C C . ARG A 1 195 ? -0.746 4.628 22.411 1.00 93.44 195 ARG A C 1
ATOM 1539 O O . ARG A 1 195 ? -1.405 5.227 23.256 1.00 93.44 195 ARG A O 1
ATOM 1546 N N . VAL A 1 196 ? -1.069 3.422 21.942 1.00 94.94 196 VAL A N 1
ATOM 1547 C CA . VAL A 1 196 ? -2.289 2.701 22.341 1.00 94.94 196 VAL A CA 1
ATOM 1548 C C . VAL A 1 196 ? -2.293 2.427 23.845 1.00 94.94 196 VAL A C 1
ATOM 1550 O O . VAL A 1 196 ? -3.264 2.747 24.524 1.00 94.94 196 VAL A O 1
ATOM 1553 N N . PHE A 1 197 ? -1.197 1.899 24.394 1.00 95.25 197 PHE A N 1
ATOM 1554 C CA . PHE A 1 197 ? -1.122 1.569 25.819 1.00 95.25 197 PHE A CA 1
ATOM 1555 C C . PHE A 1 197 ? -1.135 2.801 26.718 1.00 95.25 197 PHE A C 1
ATOM 1557 O O . PHE A 1 197 ? -1.773 2.768 27.763 1.00 95.25 197 PHE A O 1
ATOM 1564 N N . ASN A 1 198 ? -0.493 3.898 26.314 1.00 96.44 198 ASN A N 1
ATOM 1565 C CA . ASN A 1 198 ? -0.580 5.153 27.053 1.00 96.44 198 ASN A CA 1
ATOM 1566 C C . ASN A 1 198 ? -2.033 5.643 27.150 1.00 96.44 198 ASN A C 1
ATOM 1568 O O . ASN A 1 198 ? -2.483 5.999 28.234 1.00 96.44 198 ASN A O 1
ATOM 1572 N N . ASP A 1 199 ? -2.778 5.627 26.041 1.00 95.69 199 ASP A N 1
ATOM 1573 C CA . ASP A 1 199 ? -4.183 6.045 26.043 1.00 95.69 199 ASP A CA 1
ATOM 1574 C C . ASP A 1 199 ? -5.053 5.112 26.909 1.00 95.69 199 ASP A C 1
ATOM 1576 O O . ASP A 1 199 ? -5.924 5.589 27.641 1.00 95.69 199 ASP A O 1
ATOM 1580 N N . ILE A 1 200 ? -4.788 3.798 26.877 1.00 96.62 200 ILE A N 1
ATOM 1581 C CA . ILE A 1 200 ? -5.446 2.818 27.753 1.00 96.62 200 ILE A CA 1
ATOM 1582 C C . ILE A 1 200 ? -5.150 3.137 29.223 1.00 96.62 200 ILE A C 1
ATOM 1584 O O . ILE A 1 200 ? -6.086 3.299 29.999 1.00 96.62 200 ILE A O 1
ATOM 1588 N N . PHE A 1 201 ? -3.880 3.269 29.614 1.00 96.25 201 PHE A N 1
ATOM 1589 C CA . PHE A 1 201 ? -3.503 3.516 31.009 1.00 96.25 201 PHE A CA 1
ATOM 1590 C C . PHE A 1 201 ? -4.085 4.825 31.546 1.00 96.25 201 PHE A C 1
ATOM 1592 O O . PHE A 1 201 ? -4.663 4.822 32.628 1.00 96.25 201 PHE A O 1
ATOM 1599 N N . LEU A 1 202 ? -4.060 5.908 30.763 1.00 96.31 202 LEU A N 1
ATOM 1600 C CA . LEU A 1 202 ? -4.684 7.176 31.156 1.00 96.31 202 LEU A CA 1
ATOM 1601 C C . LEU A 1 202 ? -6.195 7.039 31.412 1.00 96.31 202 LEU A C 1
ATOM 1603 O O . LEU A 1 202 ? -6.736 7.679 32.319 1.00 96.31 202 LEU A O 1
ATOM 1607 N N . ALA A 1 203 ? -6.891 6.207 30.632 1.00 95.62 203 ALA A N 1
ATOM 1608 C CA . ALA A 1 203 ? -8.307 5.928 30.848 1.00 95.62 203 ALA A CA 1
ATOM 1609 C C . ALA A 1 203 ? -8.544 5.093 32.119 1.00 95.62 203 ALA A C 1
ATOM 1611 O O . ALA A 1 203 ? -9.458 5.410 32.886 1.00 95.62 203 ALA A O 1
ATOM 1612 N N . LEU A 1 204 ? -7.706 4.082 32.369 1.00 95.44 204 LEU A N 1
ATOM 1613 C CA . LEU A 1 204 ? -7.762 3.262 33.584 1.00 95.44 204 LEU A CA 1
ATOM 1614 C C . LEU A 1 204 ? -7.503 4.097 34.846 1.00 95.44 204 LEU A C 1
ATOM 1616 O O . LEU A 1 204 ? -8.274 4.006 35.800 1.00 95.44 204 LEU A O 1
ATOM 1620 N N . ASP A 1 205 ? -6.490 4.966 34.828 1.00 94.94 205 ASP A N 1
ATOM 1621 C CA . ASP A 1 205 ? -6.164 5.886 35.930 1.00 94.94 205 ASP A CA 1
ATOM 1622 C C . ASP A 1 205 ? -7.302 6.880 36.206 1.00 94.94 205 ASP A C 1
ATOM 1624 O O . ASP A 1 205 ? -7.515 7.318 37.335 1.00 94.94 205 ASP A O 1
ATOM 1628 N N . SER A 1 206 ? -8.088 7.196 35.175 1.00 94.56 206 SER A N 1
ATOM 1629 C CA . SER A 1 206 ? -9.290 8.030 35.276 1.00 94.56 206 SER A CA 1
ATOM 1630 C C . SER A 1 206 ? -10.541 7.251 35.724 1.00 94.56 206 SER A C 1
ATOM 1632 O O . SER A 1 206 ? -11.644 7.805 35.738 1.00 94.56 206 SER A O 1
ATOM 1634 N N . GLY A 1 207 ? -10.401 5.969 36.074 1.00 93.75 207 GLY A N 1
ATOM 1635 C CA . GLY A 1 207 ? -11.484 5.110 36.554 1.00 93.75 207 GLY A CA 1
ATOM 1636 C C . GLY A 1 207 ? -12.425 4.588 35.462 1.00 93.75 207 GLY A C 1
ATOM 1637 O O . GLY A 1 207 ? -13.545 4.177 35.774 1.00 93.75 207 GLY A O 1
ATOM 1638 N N . PHE A 1 208 ? -12.018 4.621 34.190 1.00 95.25 208 PHE A N 1
ATOM 1639 C CA . PHE A 1 208 ? -12.764 4.007 33.089 1.00 95.25 208 PHE A CA 1
ATOM 1640 C C . PHE A 1 208 ? -12.282 2.577 32.829 1.00 95.25 208 PHE A C 1
ATOM 1642 O O . PHE A 1 208 ? -11.132 2.237 33.083 1.00 95.25 208 PHE A O 1
ATOM 1649 N N . HIS A 1 209 ? -13.165 1.745 32.285 1.00 95.06 209 HIS A N 1
ATOM 1650 C CA . HIS A 1 209 ? -12.801 0.486 31.641 1.00 95.06 209 HIS A CA 1
ATOM 1651 C C . HIS A 1 209 ? -12.455 0.760 30.180 1.00 95.06 209 HIS A C 1
ATOM 1653 O O . HIS A 1 209 ? -12.920 1.749 29.611 1.00 95.06 209 HIS A O 1
ATOM 1659 N N . VAL A 1 210 ? -11.678 -0.121 29.554 1.00 96.56 210 VAL A N 1
ATOM 1660 C CA . VAL A 1 210 ? -11.338 0.001 28.131 1.00 96.56 210 VAL A CA 1
ATOM 1661 C C . VAL A 1 210 ? -11.550 -1.327 27.424 1.00 96.56 210 VAL A C 1
ATOM 1663 O O . VAL A 1 210 ? -11.032 -2.350 27.863 1.00 96.56 210 VAL A O 1
ATOM 1666 N N . VAL A 1 211 ? -12.288 -1.318 26.314 1.00 95.81 211 VAL A N 1
ATOM 1667 C CA . VAL A 1 211 ? -12.296 -2.434 25.357 1.00 95.81 211 VAL A CA 1
ATOM 1668 C C . VAL A 1 211 ? -11.287 -2.129 24.261 1.00 95.81 211 VAL A C 1
ATOM 1670 O O . VAL A 1 211 ? -11.341 -1.052 23.676 1.00 95.81 211 VAL A O 1
ATOM 1673 N N . LEU A 1 212 ? -10.404 -3.079 23.966 1.00 96.44 212 LEU A N 1
ATOM 1674 C CA . LEU A 1 212 ? -9.496 -3.084 22.824 1.00 96.44 212 LEU A CA 1
ATOM 1675 C C . LEU A 1 212 ? -9.920 -4.200 21.863 1.00 96.44 212 LEU A C 1
ATOM 1677 O O . LEU A 1 212 ? -9.917 -5.373 22.232 1.00 96.44 212 LEU A O 1
ATOM 1681 N N . LEU A 1 213 ? -10.268 -3.834 20.634 1.00 94.75 213 LEU A N 1
ATOM 1682 C CA . LEU A 1 213 ? -10.521 -4.747 19.525 1.00 94.75 213 LEU A CA 1
ATOM 1683 C C . LEU A 1 213 ? -9.331 -4.741 18.572 1.00 94.75 213 LEU A C 1
ATOM 1685 O O . LEU A 1 213 ? -8.822 -3.685 18.194 1.00 94.75 213 LEU A O 1
ATOM 1689 N N . LEU A 1 214 ? -8.92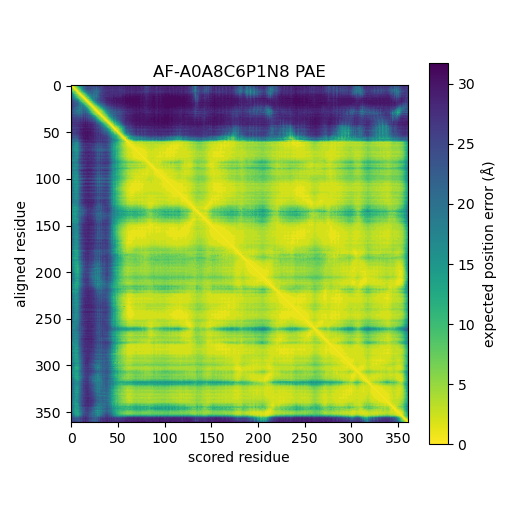6 -5.930 18.150 1.00 93.50 214 LEU A N 1
ATOM 1690 C CA . LEU A 1 214 ? -7.822 -6.155 17.229 1.00 93.50 214 LEU A CA 1
ATOM 1691 C C . LEU A 1 214 ? -8.393 -6.800 15.972 1.00 93.50 214 LEU A C 1
ATOM 1693 O O . LEU A 1 214 ? -8.651 -8.000 15.957 1.00 93.50 214 LEU A O 1
ATOM 1697 N N . LEU A 1 215 ? -8.644 -5.994 14.945 1.00 91.50 215 LEU A N 1
ATOM 1698 C CA . LEU A 1 215 ? -9.206 -6.438 13.675 1.00 91.50 215 LEU A CA 1
ATOM 1699 C C . LEU A 1 215 ? -8.093 -6.942 12.743 1.00 91.50 215 LEU A C 1
ATOM 1701 O O . LEU A 1 215 ? -7.089 -6.256 12.541 1.00 91.50 215 LEU A O 1
ATOM 1705 N N . ASP A 1 216 ? -8.305 -8.111 12.136 1.00 87.94 216 ASP A N 1
ATOM 1706 C CA . ASP A 1 216 ? -7.390 -8.744 11.173 1.00 87.94 216 ASP A CA 1
ATOM 1707 C C . ASP A 1 216 ? -8.054 -8.796 9.792 1.00 87.94 216 ASP A C 1
ATOM 1709 O O . ASP A 1 216 ? -9.167 -9.305 9.656 1.00 87.94 216 ASP A O 1
ATOM 1713 N N . LEU A 1 217 ? -7.391 -8.287 8.753 1.00 88.19 217 LEU A N 1
ATOM 1714 C CA . LEU A 1 217 ? -7.888 -8.375 7.378 1.00 88.19 217 LEU A CA 1
ATOM 1715 C C . LEU A 1 217 ? -7.320 -9.607 6.663 1.00 88.19 217 LEU A C 1
ATOM 1717 O O . LEU A 1 217 ? -6.133 -9.926 6.721 1.00 88.19 217 LEU A O 1
ATOM 1721 N N . SER A 1 218 ? -8.173 -10.311 5.924 1.00 85.38 218 SER A N 1
ATOM 1722 C CA . SER A 1 218 ? -7.773 -11.489 5.154 1.00 85.38 218 SER A CA 1
ATOM 1723 C C . SER A 1 218 ? -7.196 -11.084 3.804 1.00 85.38 218 SER A C 1
ATOM 1725 O O . SER A 1 218 ? -7.898 -10.504 2.986 1.00 85.38 218 SER A O 1
ATOM 1727 N N . ALA A 1 219 ? -5.931 -11.445 3.559 1.00 81.69 219 ALA A N 1
ATOM 1728 C CA . ALA A 1 219 ? -5.250 -11.249 2.273 1.00 81.69 219 ALA A CA 1
ATOM 1729 C C . ALA A 1 219 ? -5.355 -9.806 1.733 1.00 81.69 219 ALA A C 1
ATOM 1731 O O . ALA A 1 219 ? -5.505 -9.595 0.536 1.00 81.69 219 ALA A O 1
ATOM 1732 N N . ALA A 1 220 ? -5.246 -8.812 2.620 1.00 85.62 220 ALA A N 1
ATOM 1733 C CA . ALA A 1 220 ? -5.624 -7.426 2.338 1.00 85.62 220 ALA A CA 1
ATOM 1734 C C . ALA A 1 220 ? -4.909 -6.803 1.122 1.00 85.62 220 ALA A C 1
ATOM 1736 O O . ALA A 1 220 ? -5.496 -6.034 0.370 1.00 85.62 220 ALA A O 1
ATOM 1737 N N . PHE A 1 221 ? -3.643 -7.163 0.895 1.00 88.88 221 PHE A N 1
ATOM 1738 C CA . PHE A 1 221 ? -2.875 -6.706 -0.268 1.00 88.88 221 PHE A CA 1
ATOM 1739 C C . PHE A 1 221 ? -3.347 -7.326 -1.582 1.00 88.88 221 PHE A C 1
ATOM 1741 O O . PHE A 1 221 ? -3.195 -6.706 -2.631 1.00 88.88 221 PHE A O 1
ATOM 1748 N N . ASP A 1 222 ? -3.909 -8.530 -1.527 1.00 87.94 222 ASP A N 1
ATOM 1749 C CA . ASP A 1 222 ? -4.331 -9.302 -2.690 1.00 87.94 222 ASP A CA 1
ATOM 1750 C C . ASP A 1 222 ? -5.774 -8.978 -3.099 1.00 87.94 222 ASP A C 1
ATOM 1752 O O . ASP A 1 222 ? -6.189 -9.377 -4.173 1.00 87.94 222 ASP A O 1
ATOM 1756 N N . THR A 1 223 ? -6.545 -8.247 -2.291 1.00 91.12 223 THR A N 1
ATOM 1757 C CA . THR A 1 223 ? -7.972 -7.964 -2.549 1.00 91.12 223 THR A CA 1
ATOM 1758 C C . THR A 1 223 ? -8.249 -6.542 -3.047 1.00 91.12 223 THR A C 1
ATOM 1760 O O . THR A 1 223 ? -9.400 -6.175 -3.253 1.00 91.12 223 THR A O 1
ATOM 1763 N N . ILE A 1 224 ? -7.212 -5.723 -3.234 1.00 94.81 224 ILE A N 1
ATOM 1764 C CA . ILE A 1 224 ? -7.358 -4.308 -3.604 1.00 94.81 224 ILE A CA 1
ATOM 1765 C C . ILE A 1 224 ? -7.966 -4.154 -5.000 1.00 94.81 224 ILE A C 1
ATOM 1767 O O . ILE A 1 224 ? -7.347 -4.542 -5.992 1.00 94.81 224 ILE A O 1
ATOM 1771 N N . ASP A 1 225 ? -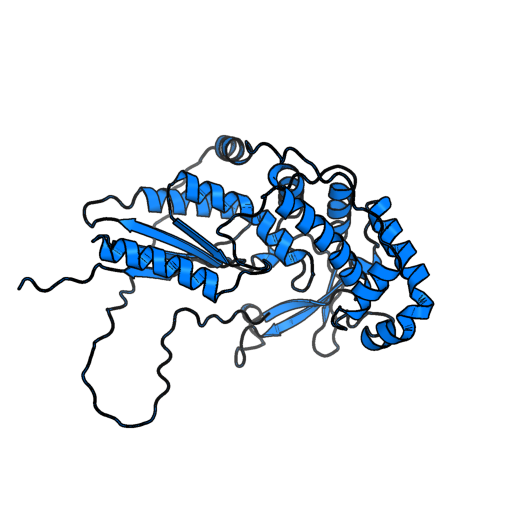9.139 -3.529 -5.087 1.00 96.50 225 ASP A N 1
ATOM 1772 C CA . ASP A 1 225 ? -9.737 -3.173 -6.371 1.00 96.50 225 ASP A CA 1
ATOM 1773 C C . ASP A 1 225 ? -9.013 -1.966 -6.988 1.00 96.50 225 ASP A C 1
ATOM 1775 O O . ASP A 1 225 ? -8.803 -0.930 -6.348 1.00 96.50 225 ASP A O 1
ATOM 1779 N N . HIS A 1 226 ? -8.610 -2.098 -8.253 1.00 96.62 226 HIS A N 1
ATOM 1780 C CA . HIS A 1 226 ? -7.826 -1.065 -8.932 1.00 96.62 226 HIS A CA 1
ATOM 1781 C C . HIS A 1 226 ? -8.649 0.189 -9.229 1.00 96.62 226 HIS A C 1
ATOM 1783 O O . HIS A 1 226 ? -8.100 1.286 -9.163 1.00 96.62 226 HIS A O 1
ATOM 1789 N N . ASN A 1 227 ? -9.949 0.070 -9.514 1.00 96.38 227 ASN A N 1
ATOM 1790 C CA . ASN A 1 227 ? -10.789 1.232 -9.805 1.00 96.38 227 ASN A CA 1
ATOM 1791 C C . ASN A 1 227 ? -11.053 2.044 -8.538 1.00 96.38 227 ASN A C 1
ATOM 1793 O O . ASN A 1 227 ? -10.904 3.265 -8.561 1.00 96.38 227 ASN A O 1
ATOM 1797 N N . ILE A 1 228 ? -11.366 1.376 -7.423 1.00 96.56 228 ILE A N 1
ATOM 1798 C CA . ILE A 1 228 ? -11.503 2.028 -6.117 1.00 96.56 228 ILE A CA 1
ATOM 1799 C C . ILE A 1 228 ? -10.191 2.720 -5.754 1.00 96.56 228 ILE A C 1
ATOM 1801 O O . ILE A 1 228 ? -10.205 3.902 -5.417 1.00 96.56 228 ILE A O 1
ATOM 1805 N N . LEU A 1 229 ? -9.047 2.039 -5.886 1.00 97.44 229 LEU A N 1
ATOM 1806 C CA . LEU A 1 229 ? -7.748 2.643 -5.594 1.00 97.44 229 LEU A CA 1
ATOM 1807 C C . LEU A 1 229 ? -7.472 3.880 -6.463 1.00 97.44 229 LEU A C 1
ATOM 1809 O O . LEU A 1 229 ? -7.049 4.904 -5.933 1.00 97.44 229 LEU A O 1
ATOM 1813 N N . ILE A 1 230 ? -7.733 3.822 -7.771 1.00 97.88 230 ILE A N 1
ATOM 1814 C CA . ILE A 1 230 ? -7.567 4.971 -8.675 1.00 97.88 230 ILE A CA 1
ATOM 1815 C C . ILE A 1 230 ? -8.475 6.133 -8.257 1.00 97.88 230 ILE A C 1
ATOM 1817 O O . ILE A 1 230 ? -8.009 7.270 -8.181 1.00 97.88 230 ILE A O 1
ATOM 1821 N N . THR A 1 231 ? -9.733 5.860 -7.907 1.00 95.94 231 THR A N 1
ATOM 1822 C CA . THR A 1 231 ? -10.642 6.877 -7.365 1.00 95.94 231 THR A CA 1
ATOM 1823 C C . THR A 1 231 ? -10.098 7.473 -6.069 1.00 95.94 231 THR A C 1
ATOM 1825 O O . THR A 1 231 ? -10.088 8.692 -5.932 1.00 95.94 231 THR A O 1
ATOM 1828 N N . ARG A 1 232 ? -9.565 6.663 -5.142 1.00 94.56 232 ARG A N 1
ATOM 1829 C CA . ARG A 1 232 ? -8.956 7.147 -3.887 1.00 94.56 232 ARG A CA 1
ATOM 1830 C C . ARG A 1 232 ? -7.731 8.022 -4.143 1.00 94.56 232 ARG A C 1
ATOM 1832 O O . ARG A 1 232 ? -7.586 9.063 -3.504 1.00 94.56 232 ARG A O 1
ATOM 1839 N N . LEU A 1 233 ? -6.880 7.649 -5.100 1.00 96.56 233 LEU A N 1
ATOM 1840 C CA . LEU A 1 233 ? -5.748 8.481 -5.511 1.00 96.56 233 LEU A CA 1
ATOM 1841 C C . LEU A 1 233 ? -6.223 9.850 -6.013 1.00 96.56 233 LEU A C 1
ATOM 1843 O O . LEU A 1 233 ? -5.639 10.873 -5.662 1.00 96.56 233 LEU A O 1
ATOM 1847 N N . GLN A 1 234 ? -7.318 9.879 -6.770 1.00 95.50 234 GLN A N 1
ATOM 1848 C CA . GLN A 1 234 ? -7.881 11.115 -7.293 1.00 95.50 234 GLN A CA 1
ATOM 1849 C C . GLN A 1 234 ? -8.542 11.984 -6.219 1.00 95.50 234 GLN A C 1
ATOM 1851 O O . GLN A 1 234 ? -8.235 13.171 -6.115 1.00 95.50 234 GLN A O 1
ATOM 1856 N N . THR A 1 235 ? -9.452 11.414 -5.430 1.00 91.38 235 THR A N 1
ATOM 1857 C CA . THR A 1 235 ? -10.332 12.189 -4.545 1.00 91.38 235 THR A CA 1
ATOM 1858 C C . THR A 1 235 ? -9.724 12.451 -3.172 1.00 91.38 235 THR A C 1
ATOM 1860 O O . THR A 1 235 ? -9.918 13.535 -2.634 1.00 91.38 235 THR A O 1
ATOM 1863 N N . TRP A 1 236 ? -8.937 11.518 -2.626 1.00 91.44 236 TRP A N 1
ATOM 1864 C CA . TRP A 1 236 ? -8.346 11.653 -1.288 1.00 91.44 236 TRP A CA 1
ATOM 1865 C C . TRP A 1 236 ? -6.884 12.093 -1.322 1.00 91.44 236 TRP A C 1
ATOM 1867 O O . TRP A 1 236 ? -6.470 12.914 -0.509 1.00 91.44 236 TRP A O 1
ATOM 1877 N N . ALA A 1 237 ? -6.092 11.567 -2.261 1.00 93.94 237 ALA A N 1
ATOM 1878 C CA . ALA A 1 237 ? -4.667 11.896 -2.349 1.00 93.94 237 ALA A CA 1
ATOM 1879 C C . ALA A 1 237 ? -4.352 13.105 -3.244 1.00 93.94 237 ALA A C 1
ATOM 1881 O O . ALA A 1 237 ? -3.211 13.567 -3.265 1.00 93.94 237 ALA A O 1
ATOM 1882 N N . GLY A 1 238 ? -5.341 13.637 -3.969 1.00 94.94 238 GLY A N 1
ATOM 1883 C CA . GLY A 1 238 ? -5.151 14.787 -4.853 1.00 94.94 238 GLY A CA 1
ATOM 1884 C C . GLY A 1 238 ? -4.233 14.486 -6.038 1.00 94.94 238 GLY A C 1
ATOM 1885 O O . GLY A 1 238 ? -3.468 15.352 -6.452 1.00 94.94 238 GLY A O 1
ATOM 1886 N N . ILE A 1 239 ? -4.257 13.261 -6.563 1.00 97.31 239 ILE A N 1
ATOM 1887 C CA . ILE A 1 239 ? -3.476 12.872 -7.742 1.00 97.31 239 ILE A CA 1
ATOM 1888 C C . ILE A 1 239 ? -4.350 13.021 -8.985 1.00 97.31 239 ILE A C 1
ATOM 1890 O O . ILE A 1 239 ? -5.435 12.453 -9.069 1.00 97.31 239 ILE A O 1
ATOM 1894 N N . SER A 1 240 ? -3.893 13.772 -9.976 1.00 96.75 240 SER A N 1
ATOM 1895 C CA . SER A 1 240 ? -4.664 14.029 -11.193 1.00 96.75 240 SER A CA 1
ATOM 1896 C C . SER A 1 240 ? -3.759 14.060 -12.423 1.00 96.75 240 SER A C 1
ATOM 1898 O O . SER A 1 240 ? -2.574 13.738 -12.339 1.00 96.75 240 SER A O 1
ATOM 1900 N N . GLY A 1 241 ? -4.327 14.375 -13.589 1.00 97.38 241 GLY A N 1
ATOM 1901 C CA . GLY A 1 241 ? -3.577 14.490 -14.840 1.00 97.38 241 GLY A CA 1
ATOM 1902 C C . GLY A 1 241 ? -2.760 13.242 -15.189 1.00 97.38 241 GLY A C 1
ATOM 1903 O O . GLY A 1 241 ? -3.170 12.108 -14.926 1.00 97.38 241 GLY A O 1
ATOM 1904 N N . SER A 1 242 ? -1.574 13.474 -15.748 1.00 98.31 242 SER A N 1
ATOM 1905 C CA . SER A 1 242 ? -0.668 12.425 -16.209 1.00 98.31 242 SER A CA 1
ATOM 1906 C C . SER A 1 242 ? -0.110 11.571 -15.064 1.00 98.31 242 SER A C 1
ATOM 1908 O O . SER A 1 242 ? 0.194 10.398 -15.266 1.00 98.31 242 SER A O 1
ATOM 1910 N N . ALA A 1 243 ? -0.038 12.093 -13.834 1.00 98.50 243 ALA A N 1
ATOM 1911 C CA . ALA A 1 243 ? 0.337 11.286 -12.671 1.00 98.50 243 ALA A CA 1
ATOM 1912 C C . ALA A 1 243 ? -0.716 10.206 -12.358 1.00 98.50 243 ALA A C 1
ATOM 1914 O O . ALA A 1 243 ? -0.362 9.063 -12.061 1.00 98.50 243 ALA A O 1
ATOM 1915 N N . LEU A 1 244 ? -2.009 10.536 -12.462 1.00 98.50 244 LEU A N 1
ATOM 1916 C CA . LEU A 1 244 ? -3.088 9.560 -12.279 1.00 98.50 244 LEU A CA 1
ATOM 1917 C C . LEU A 1 244 ? -3.126 8.547 -13.433 1.00 98.50 244 LEU A C 1
ATOM 1919 O O . LEU A 1 244 ? -3.300 7.349 -13.195 1.00 98.50 244 LEU A O 1
ATOM 1923 N N . ASP A 1 245 ? -2.907 9.005 -14.668 1.00 98.69 245 ASP A N 1
ATOM 1924 C CA . ASP A 1 245 ? -2.820 8.134 -15.847 1.00 98.69 245 ASP A CA 1
ATOM 1925 C C . ASP A 1 245 ? -1.652 7.148 -15.753 1.00 98.69 245 ASP A C 1
ATOM 1927 O O . ASP A 1 245 ? -1.803 5.975 -16.102 1.00 98.69 245 ASP A O 1
ATOM 1931 N N . TRP A 1 246 ? -0.532 7.565 -15.161 1.00 98.75 246 TRP A N 1
ATOM 1932 C CA . TRP A 1 246 ? 0.589 6.672 -14.889 1.00 98.75 246 TRP A CA 1
ATOM 1933 C C . TRP A 1 246 ? 0.181 5.512 -13.973 1.00 98.75 246 TRP A C 1
ATOM 1935 O O . TRP A 1 246 ? 0.538 4.364 -14.245 1.00 98.75 246 TRP A O 1
ATOM 1945 N N . PHE A 1 247 ? -0.627 5.764 -12.933 1.00 98.56 247 PHE A N 1
ATOM 1946 C CA . PHE A 1 247 ? -1.167 4.696 -12.082 1.00 98.56 247 PHE A CA 1
ATOM 1947 C C . PHE A 1 247 ? -2.177 3.812 -12.816 1.00 98.56 247 PHE A C 1
ATOM 1949 O O . PHE A 1 247 ? -2.148 2.592 -12.642 1.00 98.56 247 PHE A O 1
ATOM 1956 N N . ARG A 1 248 ? -3.030 4.382 -13.680 1.00 98.44 248 ARG A N 1
ATOM 1957 C CA . ARG A 1 248 ? -3.914 3.581 -14.547 1.00 98.44 248 ARG A CA 1
ATOM 1958 C C . ARG A 1 248 ? -3.090 2.628 -15.407 1.00 98.44 248 ARG A C 1
ATOM 1960 O O . ARG A 1 248 ? -3.367 1.432 -15.438 1.00 98.44 248 ARG A O 1
ATOM 1967 N N . SER A 1 249 ? -2.019 3.124 -16.023 1.00 98.44 249 SER A N 1
ATOM 1968 C CA . SER A 1 249 ? -1.074 2.292 -16.761 1.00 98.44 249 SER A CA 1
ATOM 1969 C C . SER A 1 249 ? -0.373 1.268 -15.857 1.00 98.44 249 SER A C 1
ATOM 1971 O O . SER A 1 249 ? -0.221 0.117 -16.263 1.00 98.44 249 SER A O 1
ATOM 1973 N N . TYR A 1 250 ? 0.054 1.647 -14.648 1.00 97.75 250 TYR A N 1
ATOM 1974 C CA . TYR A 1 250 ? 0.738 0.756 -13.704 1.00 97.75 250 TYR A CA 1
ATOM 1975 C C . TYR A 1 250 ? -0.077 -0.505 -13.398 1.00 97.75 250 TYR A C 1
ATOM 1977 O O . TYR A 1 250 ? 0.512 -1.586 -13.311 1.00 97.75 250 TYR A O 1
ATOM 1985 N N . PHE A 1 251 ? -1.402 -0.370 -13.280 1.00 96.94 251 PHE A N 1
ATOM 1986 C CA . PHE A 1 251 ? -2.344 -1.462 -13.019 1.00 96.94 251 PHE A CA 1
ATOM 1987 C C . PHE A 1 251 ? -2.871 -2.162 -14.278 1.00 96.94 251 PHE A C 1
ATOM 1989 O O . PHE A 1 251 ? -3.183 -3.352 -14.238 1.00 96.94 251 PHE A O 1
ATOM 1996 N N . TYR A 1 252 ? -2.923 -1.467 -15.413 1.00 96.62 252 TYR A N 1
ATOM 1997 C CA . TYR A 1 252 ? -3.443 -2.018 -16.660 1.00 96.62 252 TYR A CA 1
ATOM 1998 C C . TYR A 1 252 ? -2.569 -3.145 -17.234 1.00 96.62 252 TYR A C 1
ATOM 2000 O O . TYR A 1 252 ? -1.356 -2.991 -17.369 1.00 96.62 252 TYR A O 1
ATOM 2008 N N . ASN A 1 253 ? -3.196 -4.257 -17.643 1.00 95.75 253 ASN A N 1
ATOM 2009 C CA . ASN A 1 253 ? -2.546 -5.427 -18.258 1.00 95.75 253 ASN A CA 1
ATOM 2010 C C . ASN A 1 253 ? -1.351 -5.985 -17.463 1.00 95.75 253 ASN A C 1
ATOM 2012 O O . ASN A 1 253 ? -0.381 -6.492 -18.034 1.00 95.75 253 ASN A O 1
ATOM 2016 N N . ARG A 1 254 ? -1.418 -5.932 -16.129 1.00 95.31 254 ARG A N 1
ATOM 2017 C CA . ARG A 1 254 ? -0.467 -6.657 -15.286 1.00 95.31 254 ARG A CA 1
ATOM 2018 C C . ARG A 1 254 ? -0.699 -8.158 -15.372 1.00 95.31 254 ARG A C 1
ATOM 2020 O O . ARG A 1 254 ? -1.831 -8.631 -15.461 1.00 95.31 254 ARG A O 1
ATOM 2027 N N . SER A 1 255 ? 0.386 -8.912 -15.282 1.00 96.50 255 SER A N 1
ATOM 2028 C CA . SER A 1 255 ? 0.341 -10.369 -15.238 1.00 96.50 255 SER A CA 1
ATOM 2029 C C . SER A 1 255 ? 1.333 -10.922 -14.232 1.00 96.50 255 SER A C 1
ATOM 2031 O O . SER A 1 255 ? 2.280 -10.249 -13.817 1.00 96.50 255 SER A O 1
ATOM 2033 N N . ALA A 1 256 ? 1.113 -12.164 -13.833 1.00 95.75 256 ALA A N 1
ATOM 2034 C CA . ALA A 1 256 ? 2.053 -12.898 -13.024 1.00 95.75 256 ALA A CA 1
ATOM 2035 C C . ALA A 1 256 ? 1.990 -14.391 -13.302 1.00 95.75 256 ALA A C 1
ATOM 2037 O O . ALA A 1 256 ? 0.985 -14.912 -13.778 1.00 95.75 256 ALA A O 1
ATOM 2038 N N . ARG A 1 257 ? 3.065 -15.085 -12.951 1.00 95.69 257 ARG A N 1
ATOM 2039 C CA . ARG A 1 257 ? 3.117 -16.546 -12.955 1.00 95.69 257 ARG A CA 1
ATOM 2040 C C . ARG A 1 257 ? 3.694 -17.057 -11.650 1.00 95.69 257 ARG A C 1
ATOM 2042 O O . ARG A 1 257 ? 4.518 -16.385 -11.033 1.00 95.69 257 ARG A O 1
ATOM 2049 N N . VAL A 1 258 ? 3.284 -18.247 -11.237 1.00 94.56 258 VAL A N 1
ATOM 2050 C CA . VAL A 1 258 ? 3.835 -18.912 -10.057 1.00 94.56 258 VAL A CA 1
ATOM 2051 C C . VAL A 1 258 ? 5.078 -19.690 -10.464 1.00 94.56 258 VAL A C 1
ATOM 2053 O O . VAL A 1 258 ? 5.059 -20.419 -11.455 1.00 94.56 258 VAL A O 1
ATOM 2056 N N . MET A 1 259 ? 6.151 -19.542 -9.690 1.00 92.81 259 MET A N 1
ATOM 2057 C CA . MET A 1 259 ? 7.371 -20.329 -9.831 1.00 92.81 259 MET A CA 1
ATOM 2058 C C . MET A 1 259 ? 7.683 -21.027 -8.508 1.00 92.81 259 MET A C 1
ATOM 2060 O O . MET A 1 259 ? 7.842 -20.374 -7.473 1.00 92.81 259 MET A O 1
ATOM 2064 N N . LEU A 1 260 ? 7.760 -22.355 -8.553 1.00 87.44 260 LEU A N 1
ATOM 2065 C CA . LEU A 1 260 ? 8.016 -23.219 -7.402 1.00 87.44 260 LEU A CA 1
ATOM 2066 C C . LEU A 1 260 ? 8.970 -24.336 -7.834 1.00 87.44 260 LEU A C 1
ATOM 2068 O O . LEU A 1 260 ? 8.693 -25.021 -8.813 1.00 87.44 260 LEU A O 1
ATOM 2072 N N . ASP A 1 261 ? 10.094 -24.493 -7.132 1.00 83.81 261 ASP A N 1
ATOM 2073 C CA . ASP A 1 261 ? 11.060 -25.587 -7.330 1.00 83.81 261 ASP A CA 1
ATOM 2074 C C . ASP A 1 261 ? 11.452 -25.840 -8.800 1.00 83.81 261 ASP A C 1
ATOM 2076 O O . ASP A 1 261 ? 11.495 -26.969 -9.283 1.00 83.81 261 ASP A O 1
ATOM 2080 N N . GLY A 1 262 ? 11.715 -24.759 -9.544 1.00 82.88 262 GLY A N 1
ATOM 2081 C CA . GLY A 1 262 ? 12.106 -24.811 -10.960 1.00 82.88 262 GLY A CA 1
ATOM 2082 C C . GLY A 1 262 ? 10.954 -25.061 -11.940 1.00 82.88 262 GLY A C 1
ATOM 2083 O O . GLY A 1 262 ? 11.146 -24.935 -13.147 1.00 82.88 262 GLY A O 1
ATOM 2084 N N . CYS A 1 263 ? 9.750 -25.347 -11.445 1.00 89.62 263 CYS A N 1
ATOM 2085 C CA . CYS A 1 263 ? 8.533 -25.421 -12.241 1.00 89.62 263 CYS A CA 1
ATOM 2086 C C . CYS A 1 263 ? 7.874 -24.042 -12.340 1.00 89.62 263 CYS A C 1
ATOM 2088 O O . CYS A 1 263 ? 8.004 -23.199 -11.448 1.00 89.62 263 CYS A O 1
ATOM 2090 N N . SER A 1 264 ? 7.143 -23.808 -13.431 1.00 93.69 264 SER A N 1
ATOM 2091 C CA . SER A 1 264 ? 6.480 -22.529 -13.671 1.00 93.69 264 SER A CA 1
ATOM 2092 C C . SER A 1 264 ? 5.080 -22.721 -14.246 1.00 93.69 264 SER A C 1
ATOM 2094 O O . SER A 1 264 ? 4.877 -23.546 -15.134 1.00 93.69 264 SER A O 1
ATOM 2096 N N . SER A 1 265 ? 4.112 -21.964 -13.727 1.00 95.69 265 SER A N 1
ATOM 2097 C CA . SER A 1 265 ? 2.747 -21.950 -14.258 1.00 95.69 265 SER A CA 1
ATOM 2098 C C . SER A 1 265 ? 2.669 -21.148 -15.555 1.00 95.69 265 SER A C 1
ATOM 2100 O O . SER A 1 265 ? 3.582 -20.385 -15.897 1.00 95.69 265 SER A O 1
ATOM 2102 N N . GLU A 1 266 ? 1.533 -21.239 -16.239 1.00 95.62 266 GLU A N 1
ATOM 2103 C CA . GLU A 1 266 ? 1.159 -20.239 -17.236 1.00 95.62 266 GLU A CA 1
ATOM 2104 C C . GLU A 1 266 ? 1.040 -18.846 -16.598 1.00 95.62 266 GLU A C 1
ATOM 2106 O O . GLU A 1 266 ? 0.799 -18.709 -15.391 1.00 95.62 266 GLU A O 1
ATOM 2111 N N . SER A 1 267 ? 1.237 -17.815 -17.420 1.00 96.06 267 SER A N 1
ATOM 2112 C CA . SER A 1 267 ? 1.035 -16.426 -17.015 1.00 96.06 267 SER A CA 1
ATOM 2113 C C . SER A 1 267 ? -0.456 -16.124 -16.915 1.00 96.06 267 SER A C 1
ATOM 2115 O O . SER A 1 267 ? -1.221 -16.451 -17.819 1.00 96.06 267 SER A O 1
ATOM 2117 N N . GLN A 1 268 ? -0.861 -15.489 -15.821 1.00 96.12 268 GLN A N 1
ATOM 2118 C CA . GLN A 1 268 ? -2.242 -15.122 -15.531 1.00 96.12 268 GLN A CA 1
ATOM 2119 C C . GLN A 1 268 ? -2.358 -13.608 -15.315 1.00 96.12 268 GLN A C 1
ATOM 2121 O O . GLN A 1 268 ? -1.443 -12.991 -14.761 1.00 96.12 268 GLN A O 1
ATOM 2126 N N . PRO A 1 269 ? -3.466 -12.975 -15.739 1.00 95.69 269 PRO A N 1
ATOM 2127 C CA . PRO A 1 269 ? -3.688 -11.554 -15.503 1.00 95.69 269 PRO A CA 1
ATOM 2128 C C . PRO A 1 269 ? -3.904 -11.265 -14.010 1.00 95.69 269 PRO A C 1
ATOM 2130 O O . PRO A 1 269 ? -4.667 -11.957 -13.338 1.00 95.69 269 PRO A O 1
ATOM 2133 N N . LEU A 1 270 ? -3.277 -10.201 -13.503 1.00 92.50 270 LEU A N 1
ATOM 2134 C CA . LEU A 1 270 ? -3.479 -9.696 -12.142 1.00 92.50 270 LEU A CA 1
ATOM 2135 C C . LEU A 1 270 ? -4.487 -8.546 -12.164 1.00 92.50 270 LEU A C 1
ATOM 2137 O O . LEU A 1 270 ? -4.124 -7.396 -12.400 1.00 92.50 270 LEU A O 1
ATOM 2141 N N . ARG A 1 271 ? -5.760 -8.879 -11.943 1.00 92.81 271 ARG A N 1
ATOM 2142 C CA . ARG A 1 271 ? -6.888 -7.932 -12.027 1.00 92.81 271 ARG A CA 1
ATOM 2143 C C . ARG A 1 271 ? -7.164 -7.167 -10.731 1.00 92.81 271 ARG A C 1
ATOM 2145 O O . ARG A 1 271 ? -7.929 -6.214 -10.749 1.00 92.81 271 ARG A O 1
ATOM 2152 N N . TRP A 1 272 ? -6.577 -7.608 -9.627 1.00 93.81 272 TRP A N 1
ATOM 2153 C CA . TRP A 1 272 ? -6.767 -7.058 -8.290 1.00 93.81 272 TRP A CA 1
ATOM 2154 C C . TRP A 1 272 ? -5.482 -7.211 -7.483 1.00 93.81 272 TRP A C 1
ATOM 2156 O O . TRP A 1 272 ? -4.548 -7.918 -7.879 1.00 93.81 272 TRP A O 1
ATOM 2166 N N . GLY A 1 273 ? -5.448 -6.530 -6.348 1.00 93.75 273 GLY A N 1
ATOM 2167 C CA . GLY A 1 273 ? -4.327 -6.507 -5.435 1.00 93.75 273 GLY A CA 1
ATOM 2168 C C . GLY A 1 273 ? -3.212 -5.562 -5.871 1.00 93.75 273 GLY A C 1
ATOM 2169 O O . GLY A 1 273 ? -3.136 -5.091 -7.010 1.00 93.75 273 GLY A O 1
ATOM 2170 N N . VAL A 1 274 ? -2.305 -5.306 -4.937 1.00 94.12 274 VAL A N 1
ATOM 2171 C CA . VAL A 1 274 ? -1.028 -4.641 -5.192 1.00 94.12 274 VAL A CA 1
ATOM 2172 C C . VAL A 1 274 ? 0.104 -5.647 -4.936 1.00 94.12 274 VAL A C 1
ATOM 2174 O O . VAL A 1 274 ? 0.023 -6.423 -3.983 1.00 94.12 274 VAL A O 1
ATOM 2177 N N . PRO A 1 275 ? 1.177 -5.683 -5.751 1.00 90.31 275 PRO A N 1
ATOM 2178 C CA . PRO A 1 275 ? 2.158 -6.765 -5.657 1.00 90.31 275 PRO A CA 1
ATOM 2179 C C . PRO A 1 275 ? 2.867 -6.806 -4.292 1.00 90.31 275 PRO A C 1
ATOM 2181 O O . PRO A 1 275 ? 3.513 -5.826 -3.898 1.00 90.31 275 PRO A O 1
ATOM 2184 N N . GLN A 1 276 ? 2.818 -7.946 -3.593 1.00 86.06 276 GLN A N 1
ATOM 2185 C CA . GLN A 1 276 ? 3.497 -8.145 -2.306 1.00 86.06 276 GLN A CA 1
ATOM 2186 C C . GLN A 1 276 ? 5.016 -8.233 -2.506 1.00 86.06 276 GLN A C 1
ATOM 2188 O O . GLN A 1 276 ? 5.573 -9.296 -2.774 1.00 86.06 276 GLN A O 1
ATOM 2193 N N . GLY A 1 277 ? 5.703 -7.097 -2.387 1.00 86.19 277 GLY A N 1
ATOM 2194 C CA . GLY A 1 277 ? 7.126 -6.957 -2.724 1.00 86.19 277 GLY A CA 1
ATOM 2195 C C . GLY A 1 277 ? 7.432 -5.779 -3.651 1.00 86.19 277 GLY A C 1
ATOM 2196 O O . GLY A 1 277 ? 8.608 -5.497 -3.895 1.00 86.19 277 GLY A O 1
ATOM 2197 N N . SER A 1 278 ? 6.395 -5.086 -4.132 1.00 93.88 278 SER A N 1
ATOM 2198 C CA . SER A 1 278 ? 6.517 -3.761 -4.748 1.00 93.88 278 SER A CA 1
ATOM 2199 C C . SER A 1 278 ? 6.946 -2.700 -3.734 1.00 93.88 278 SER A C 1
ATOM 2201 O O . SER A 1 278 ? 6.754 -2.843 -2.524 1.00 93.88 278 SER A O 1
ATOM 2203 N N . ILE A 1 279 ? 7.540 -1.624 -4.243 1.00 96.00 279 ILE A N 1
ATOM 2204 C CA . ILE A 1 279 ? 7.874 -0.429 -3.465 1.00 96.00 279 ILE A CA 1
ATOM 2205 C C . ILE A 1 279 ? 6.611 0.405 -3.219 1.00 96.00 279 ILE A C 1
ATOM 2207 O O . ILE A 1 279 ? 6.442 0.947 -2.129 1.00 96.00 279 ILE A O 1
ATOM 2211 N N . LEU A 1 280 ? 5.716 0.481 -4.211 1.00 96.56 280 LEU A N 1
ATOM 2212 C CA . LEU A 1 280 ? 4.484 1.271 -4.127 1.00 96.56 280 LEU A CA 1
ATOM 2213 C C . LEU A 1 280 ? 3.369 0.587 -3.331 1.00 96.56 280 LEU A C 1
ATOM 2215 O O . LEU A 1 280 ? 2.601 1.281 -2.672 1.00 96.56 280 LEU A O 1
ATOM 2219 N N . GLY A 1 281 ? 3.278 -0.745 -3.359 1.00 95.62 281 GLY A N 1
ATOM 2220 C CA . GLY A 1 281 ? 2.165 -1.497 -2.772 1.00 95.62 281 GLY A CA 1
ATOM 2221 C C . GLY A 1 281 ? 1.811 -1.095 -1.338 1.00 95.62 281 GLY A C 1
ATOM 2222 O O . GLY A 1 281 ? 0.647 -0.802 -1.087 1.00 95.62 281 GLY A O 1
ATOM 2223 N N . PRO A 1 282 ? 2.777 -0.990 -0.408 1.00 94.62 282 PRO A N 1
ATOM 2224 C CA . PRO A 1 282 ? 2.487 -0.566 0.960 1.00 94.62 282 PRO A CA 1
ATOM 2225 C C . PRO A 1 282 ? 1.895 0.849 1.079 1.00 94.62 282 PRO A C 1
ATOM 2227 O O . PRO A 1 282 ? 0.990 1.072 1.878 1.00 94.62 282 PRO A O 1
ATOM 2230 N N . LEU A 1 283 ? 2.369 1.802 0.267 1.00 95.44 283 LEU A N 1
ATOM 2231 C CA . LEU A 1 283 ? 1.817 3.160 0.240 1.00 95.44 283 LEU A CA 1
ATOM 2232 C C . LEU A 1 283 ? 0.399 3.164 -0.331 1.00 95.44 283 LEU A C 1
ATOM 2234 O O . LEU A 1 283 ? -0.495 3.781 0.239 1.00 95.44 283 LEU A O 1
ATOM 2238 N N . LEU A 1 284 ? 0.199 2.452 -1.440 1.00 97.06 284 LEU A N 1
ATOM 2239 C CA . LEU A 1 284 ? -1.094 2.355 -2.110 1.00 97.06 284 LEU A CA 1
ATOM 2240 C C . LEU A 1 284 ? -2.138 1.669 -1.227 1.00 97.06 284 LEU A C 1
ATOM 2242 O O . LEU A 1 284 ? -3.278 2.116 -1.185 1.00 97.06 284 LEU A O 1
ATOM 2246 N N . PHE A 1 285 ? -1.738 0.655 -0.459 1.00 95.31 285 PHE A N 1
ATOM 2247 C CA . PHE A 1 285 ? -2.599 0.029 0.539 1.00 95.31 285 PHE A CA 1
ATOM 2248 C C . PHE A 1 285 ? -3.041 1.027 1.617 1.00 95.31 285 PHE A C 1
ATOM 2250 O O . PHE A 1 285 ? -4.233 1.156 1.879 1.00 95.31 285 PHE A O 1
ATOM 2257 N N . ASN A 1 286 ? -2.108 1.795 2.190 1.00 94.12 286 ASN A N 1
ATOM 2258 C CA . ASN A 1 286 ? -2.447 2.814 3.187 1.00 94.12 286 ASN A CA 1
ATOM 2259 C C . ASN A 1 286 ? -3.420 3.874 2.638 1.00 94.12 286 ASN A C 1
ATOM 2261 O O . ASN A 1 286 ? -4.308 4.314 3.362 1.00 94.12 286 ASN A O 1
ATOM 2265 N N . LEU A 1 287 ? -3.263 4.278 1.372 1.00 94.88 287 LEU A N 1
ATOM 2266 C CA . LEU A 1 287 ? -4.176 5.219 0.712 1.00 94.88 287 LEU A CA 1
ATOM 2267 C C . LEU A 1 287 ? -5.551 4.600 0.435 1.00 94.88 287 LEU A C 1
ATOM 2269 O O . LEU A 1 287 ? -6.560 5.296 0.508 1.00 94.88 287 LEU A O 1
ATOM 2273 N N . TYR A 1 288 ? -5.605 3.296 0.159 1.00 95.50 288 TYR A N 1
ATOM 2274 C CA . TYR A 1 288 ? -6.857 2.568 -0.034 1.00 95.50 288 TYR A CA 1
ATOM 2275 C C . TYR A 1 288 ? -7.723 2.571 1.230 1.00 95.50 288 TYR A C 1
ATOM 2277 O O . TYR A 1 288 ? -8.921 2.842 1.164 1.00 95.50 288 TYR A O 1
ATOM 2285 N N . ILE A 1 289 ? -7.105 2.322 2.389 1.00 93.75 289 ILE A N 1
ATOM 2286 C CA . ILE A 1 289 ? -7.796 2.254 3.686 1.00 93.75 289 ILE A CA 1
ATOM 2287 C C . ILE A 1 289 ? -7.949 3.606 4.389 1.00 93.75 289 ILE A C 1
ATOM 2289 O O . ILE A 1 289 ? -8.509 3.666 5.482 1.00 93.75 289 ILE A O 1
ATOM 2293 N N . LEU A 1 290 ? -7.480 4.695 3.777 1.00 91.75 290 LEU A N 1
ATOM 2294 C CA . LEU A 1 290 ? -7.511 6.040 4.354 1.00 91.75 290 LEU A CA 1
ATOM 2295 C C . LEU A 1 290 ? -8.903 6.471 4.877 1.00 91.75 290 LEU A C 1
ATOM 2297 O O . LEU A 1 290 ? -8.959 7.059 5.962 1.00 91.75 290 LEU A O 1
ATOM 2301 N N . PRO A 1 291 ? -10.032 6.143 4.207 1.00 91.94 291 PRO A N 1
ATOM 2302 C CA . PRO A 1 291 ? -11.359 6.514 4.699 1.00 91.94 291 PRO A CA 1
ATOM 2303 C C . PRO A 1 291 ? -11.765 5.866 6.030 1.00 91.94 291 PRO A C 1
ATOM 2305 O O . PRO A 1 291 ? -12.603 6.437 6.730 1.00 91.94 291 PRO A O 1
ATOM 2308 N N . LEU A 1 292 ? -11.167 4.732 6.430 1.00 91.94 292 LEU A N 1
ATOM 2309 C CA . LEU A 1 292 ? -11.472 4.088 7.717 1.00 91.94 292 LEU A CA 1
ATOM 2310 C C . LEU A 1 292 ? -11.269 5.046 8.895 1.00 91.94 292 LEU A C 1
ATOM 2312 O O . LEU A 1 292 ? -12.100 5.099 9.800 1.00 91.94 292 LEU A O 1
ATOM 2316 N N . GLY A 1 293 ? -10.215 5.868 8.851 1.00 91.00 293 GLY A N 1
ATOM 2317 C CA . GLY A 1 293 ? -9.948 6.874 9.880 1.00 91.00 293 GLY A CA 1
ATOM 2318 C C . GLY A 1 293 ? -11.109 7.851 10.083 1.00 91.00 293 GLY A C 1
ATOM 2319 O O . GLY A 1 293 ? -11.408 8.249 11.209 1.00 91.00 293 GLY A O 1
ATOM 2320 N N . ALA A 1 294 ? -11.812 8.216 9.006 1.00 90.38 294 ALA A N 1
ATOM 2321 C CA . ALA A 1 294 ? -12.970 9.101 9.084 1.00 90.38 294 ALA A CA 1
ATOM 2322 C C . ALA A 1 294 ? -14.175 8.423 9.759 1.00 90.38 294 ALA A C 1
ATOM 2324 O O . ALA A 1 294 ? -14.908 9.090 10.490 1.00 90.38 294 ALA A O 1
ATOM 2325 N N . ILE A 1 295 ? -14.351 7.109 9.569 1.00 93.00 295 ILE A N 1
ATOM 2326 C CA . ILE A 1 295 ? -15.397 6.321 10.241 1.00 93.00 295 ILE A CA 1
ATOM 2327 C C . ILE A 1 295 ? -15.166 6.323 11.752 1.00 93.00 295 ILE A C 1
ATOM 2329 O O . ILE A 1 295 ? -16.076 6.667 12.506 1.00 93.00 295 ILE A O 1
ATOM 2333 N N . PHE A 1 296 ? -13.943 6.011 12.189 1.00 94.00 296 PHE A N 1
ATOM 2334 C CA . PHE A 1 296 ? -13.604 5.976 13.613 1.00 94.00 296 PHE A CA 1
ATOM 2335 C C . PHE A 1 296 ? -13.796 7.340 14.283 1.00 94.00 296 PHE A C 1
ATOM 2337 O O . PHE A 1 296 ? -14.456 7.441 15.319 1.00 94.00 296 PHE A O 1
ATOM 2344 N N . ARG A 1 297 ? -13.301 8.413 13.648 1.00 92.50 297 ARG A N 1
ATOM 2345 C CA . ARG A 1 297 ? -13.456 9.785 14.155 1.00 92.50 297 ARG A CA 1
ATOM 2346 C C . ARG A 1 297 ? -14.919 10.211 14.257 1.00 92.50 297 ARG A C 1
ATOM 2348 O O . ARG A 1 297 ? -15.282 10.862 15.232 1.00 92.50 297 ARG A O 1
ATOM 2355 N N . ARG A 1 298 ? -15.764 9.833 13.291 1.00 91.75 298 ARG A N 1
ATOM 2356 C CA . ARG A 1 298 ? -17.204 10.150 13.297 1.00 91.75 298 ARG A CA 1
ATOM 2357 C C . ARG A 1 298 ? -17.920 9.573 14.516 1.00 91.75 298 ARG A C 1
ATOM 2359 O O . ARG A 1 298 ? -18.802 10.230 15.059 1.00 91.75 298 ARG A O 1
ATOM 2366 N N . HIS A 1 299 ? -17.534 8.374 14.938 1.00 92.94 299 HIS A N 1
ATOM 2367 C CA . HIS A 1 299 ? -18.087 7.711 16.120 1.00 92.94 299 HIS A CA 1
ATOM 2368 C C . HIS A 1 299 ? -17.363 8.079 17.422 1.00 92.94 299 HIS A C 1
ATOM 2370 O O . HIS A 1 299 ? -17.695 7.542 18.471 1.00 92.94 299 HIS A O 1
ATOM 2376 N N . ALA A 1 300 ? -16.379 8.985 17.372 1.00 93.25 300 ALA A N 1
ATOM 2377 C CA . ALA A 1 300 ? -15.514 9.328 18.503 1.00 93.25 300 ALA A CA 1
ATOM 2378 C C . ALA A 1 300 ? -14.852 8.095 19.153 1.00 93.25 300 ALA A C 1
ATOM 2380 O O . ALA A 1 300 ? -14.662 8.039 20.368 1.00 93.25 300 ALA A O 1
ATOM 2381 N N . VAL A 1 301 ? -14.498 7.104 18.331 1.00 94.69 301 VAL A N 1
ATOM 2382 C CA . VAL A 1 301 ? -13.800 5.893 18.764 1.00 94.69 301 VAL A CA 1
ATOM 2383 C C . VAL A 1 301 ? -12.311 6.047 18.479 1.00 94.69 301 VAL A C 1
ATOM 2385 O O . VAL A 1 301 ? -11.915 6.429 17.374 1.00 94.69 301 VAL A O 1
ATOM 2388 N N . SER A 1 302 ? -11.481 5.748 19.476 1.00 96.12 302 SER A N 1
ATOM 2389 C CA . SER A 1 302 ? -10.030 5.794 19.323 1.00 96.12 302 SER A CA 1
ATOM 2390 C C . SER A 1 302 ? -9.534 4.583 18.543 1.00 96.12 302 SER A C 1
ATOM 2392 O O . SER A 1 302 ? -10.076 3.481 18.643 1.00 96.12 302 SER A O 1
ATOM 2394 N N . TYR A 1 303 ? -8.496 4.786 17.741 1.00 96.12 303 TYR A N 1
ATOM 2395 C CA . TYR A 1 303 ? -7.961 3.743 16.882 1.00 96.12 303 TYR A CA 1
ATOM 2396 C C . TYR A 1 303 ? -6.484 3.979 16.587 1.00 96.12 303 TYR A C 1
ATOM 2398 O O . TYR A 1 303 ? -5.977 5.096 16.684 1.00 96.12 303 TYR A O 1
ATOM 2406 N N . HIS A 1 304 ? -5.806 2.912 16.183 1.00 95.56 304 HIS A N 1
ATOM 2407 C CA . HIS A 1 304 ? -4.457 2.966 15.645 1.00 95.56 304 HIS A CA 1
ATOM 2408 C C . HIS A 1 304 ? -4.297 1.892 14.575 1.00 95.56 304 HIS A C 1
ATOM 2410 O O . HIS A 1 304 ? -4.642 0.729 14.782 1.00 95.56 304 HIS A O 1
ATOM 2416 N N . LEU A 1 305 ? -3.779 2.277 13.415 1.00 93.88 305 LEU A N 1
ATOM 2417 C CA . LEU A 1 305 ? -3.566 1.387 12.282 1.00 93.88 305 LEU A CA 1
ATOM 2418 C C . LEU A 1 305 ? -2.078 1.078 12.132 1.00 93.88 305 LEU A C 1
ATOM 2420 O O . LEU A 1 305 ? -1.213 1.952 12.276 1.00 93.88 305 LEU A O 1
ATOM 2424 N N . TYR A 1 306 ? -1.776 -0.168 11.795 1.00 91.19 306 TYR A N 1
ATOM 2425 C CA . TYR A 1 306 ? -0.450 -0.577 11.371 1.00 91.19 306 TYR A CA 1
ATOM 2426 C C . TYR A 1 306 ? -0.577 -1.505 10.171 1.00 91.19 306 TYR A C 1
ATOM 2428 O O . TYR A 1 306 ? -0.794 -2.700 10.328 1.00 91.19 306 TYR A O 1
ATOM 2436 N N . ALA A 1 307 ? -0.410 -0.953 8.966 1.00 88.00 307 ALA A N 1
ATOM 2437 C CA . ALA A 1 307 ? -0.667 -1.695 7.735 1.00 88.00 307 ALA A CA 1
ATOM 2438 C C . ALA A 1 307 ? -2.122 -2.202 7.727 1.00 88.00 307 ALA A C 1
ATOM 2440 O O . ALA A 1 307 ? -3.034 -1.386 7.860 1.00 88.00 307 ALA A O 1
ATOM 2441 N N . ASP A 1 308 ? -2.319 -3.508 7.552 1.00 85.25 308 ASP A N 1
ATOM 2442 C CA . ASP A 1 308 ? -3.599 -4.214 7.578 1.00 85.25 308 ASP A CA 1
ATOM 2443 C C . ASP A 1 308 ? -4.121 -4.519 8.993 1.00 85.25 308 ASP A C 1
ATOM 2445 O O . ASP A 1 308 ? -5.301 -4.838 9.133 1.00 85.25 308 ASP A O 1
ATOM 2449 N N . ASP A 1 309 ? -3.291 -4.373 10.031 1.00 88.12 309 ASP A N 1
ATOM 2450 C CA . ASP A 1 309 ? -3.716 -4.517 11.424 1.00 88.12 309 ASP A CA 1
ATOM 2451 C C . ASP A 1 309 ? -4.442 -3.241 11.884 1.00 88.12 309 ASP A C 1
ATOM 2453 O O . ASP A 1 309 ? -3.884 -2.134 11.851 1.00 88.12 309 ASP A O 1
ATOM 2457 N N . CYS A 1 310 ? -5.680 -3.386 12.360 1.00 92.00 310 CYS A N 1
ATOM 2458 C CA . CYS A 1 310 ? -6.480 -2.279 12.878 1.00 92.00 310 CYS A CA 1
ATOM 2459 C C . CYS A 1 310 ? -6.801 -2.495 14.360 1.00 92.00 310 CYS A C 1
ATOM 2461 O O . CYS A 1 310 ? -7.422 -3.484 14.741 1.00 92.00 310 CYS A O 1
ATOM 2463 N N . GLN A 1 311 ? -6.368 -1.558 15.202 1.00 94.62 311 GLN A N 1
ATOM 2464 C CA . GLN A 1 311 ? -6.641 -1.564 16.636 1.00 94.62 311 GLN A CA 1
ATOM 2465 C C . GLN A 1 311 ? -7.681 -0.494 16.937 1.00 94.62 311 GLN A C 1
ATOM 2467 O O . GLN A 1 311 ? -7.485 0.667 16.586 1.00 94.62 311 GLN A O 1
ATOM 2472 N N . ILE A 1 312 ? -8.770 -0.876 17.591 1.00 95.31 312 ILE A N 1
ATOM 2473 C CA . ILE A 1 312 ? -9.853 0.018 17.999 1.00 95.31 312 ILE A CA 1
ATOM 2474 C C . ILE A 1 312 ? -9.936 -0.056 19.513 1.00 95.31 312 ILE A C 1
ATOM 2476 O O . ILE A 1 312 ? -9.986 -1.151 20.063 1.00 95.31 312 ILE A O 1
ATOM 2480 N N . TYR A 1 313 ? -9.959 1.078 20.200 1.00 95.38 313 TYR A N 1
ATOM 2481 C CA . TYR A 1 313 ? -10.089 1.095 21.649 1.00 95.38 313 TYR A CA 1
ATOM 2482 C C . TYR A 1 313 ? -11.094 2.139 22.113 1.00 95.38 313 TYR A C 1
ATOM 2484 O O . TYR A 1 313 ? -11.167 3.252 21.594 1.00 95.38 313 TYR A O 1
ATOM 2492 N N . PHE A 1 314 ? -11.908 1.749 23.088 1.00 95.75 314 PHE A N 1
ATOM 2493 C CA . PHE A 1 314 ? -13.027 2.547 23.559 1.00 95.75 314 PHE A CA 1
ATOM 2494 C C . PHE A 1 314 ? -13.113 2.503 25.078 1.00 95.75 314 PHE A C 1
ATOM 2496 O O . PHE A 1 314 ? -13.232 1.429 25.675 1.00 95.75 314 PHE A O 1
ATOM 2503 N N . SER A 1 315 ? -13.051 3.683 25.688 1.00 94.81 315 SER A N 1
ATOM 2504 C CA . SER A 1 315 ? -13.153 3.857 27.133 1.00 94.81 315 SER A CA 1
ATOM 2505 C C . SER A 1 315 ? -14.610 4.044 27.540 1.00 94.81 315 SER A C 1
ATOM 2507 O O . SER A 1 315 ? -15.326 4.849 26.948 1.00 94.81 315 SER A O 1
ATOM 2509 N N . PHE A 1 316 ? -15.048 3.328 28.570 1.00 94.06 316 PHE A N 1
ATOM 2510 C CA . PHE A 1 316 ? -16.438 3.316 29.016 1.00 94.06 316 PHE A CA 1
ATOM 2511 C C . PHE A 1 316 ? -16.538 3.097 30.529 1.00 94.06 316 PHE A C 1
ATOM 2513 O O . PHE A 1 316 ? -15.630 2.576 31.176 1.00 94.06 316 PHE A O 1
ATOM 2520 N N . LYS A 1 317 ? -17.660 3.502 31.120 1.00 92.25 317 LYS A N 1
ATOM 2521 C CA . LYS A 1 317 ? -18.070 3.094 32.470 1.00 92.25 317 LYS A CA 1
ATOM 2522 C C . LYS A 1 317 ? -19.042 1.916 32.367 1.00 92.25 317 LYS A C 1
ATOM 2524 O O . LYS A 1 317 ? -19.792 1.870 31.398 1.00 92.25 317 LYS A O 1
ATOM 2529 N N . PRO A 1 318 ? -19.144 1.029 33.373 1.00 87.12 318 PRO A N 1
ATOM 2530 C CA . PRO A 1 318 ? -20.049 -0.127 33.314 1.00 87.12 318 PRO A CA 1
ATOM 2531 C C . PRO A 1 318 ? -21.529 0.234 33.116 1.00 87.12 318 PRO A C 1
ATOM 2533 O O . PRO A 1 318 ? -22.319 -0.590 32.673 1.00 87.12 318 PRO A O 1
ATOM 2536 N N . THR A 1 319 ? -21.911 1.468 33.452 1.00 88.06 319 THR A N 1
ATOM 2537 C CA . THR A 1 319 ? -23.265 2.003 33.271 1.00 88.06 319 THR A CA 1
ATOM 2538 C C . THR A 1 319 ? -23.505 2.631 31.895 1.00 88.06 319 THR A C 1
ATOM 2540 O O . THR A 1 319 ? -24.639 2.995 31.588 1.00 88.06 319 THR A O 1
ATOM 2543 N N . GLN A 1 320 ? -22.465 2.807 31.074 1.00 88.81 320 GLN A N 1
ATOM 2544 C CA . GLN A 1 320 ? -22.569 3.395 29.740 1.00 88.81 320 GLN A CA 1
ATOM 2545 C C . GLN A 1 320 ? -22.899 2.331 28.691 1.00 88.81 320 GLN A C 1
ATOM 2547 O O . GLN A 1 320 ? -22.435 1.196 28.758 1.00 88.81 320 GLN A O 1
ATOM 2552 N N . SER A 1 321 ? -23.698 2.724 27.698 1.00 88.75 321 SER A N 1
ATOM 2553 C CA . SER A 1 321 ? -24.012 1.868 26.555 1.00 88.75 321 SER A CA 1
ATOM 2554 C C . SER A 1 321 ? -22.804 1.716 25.630 1.00 88.75 321 SER A C 1
ATOM 2556 O O . SER A 1 321 ? -22.127 2.695 25.318 1.00 88.75 321 SER A O 1
ATOM 2558 N N . MET A 1 322 ? -22.599 0.499 25.127 1.00 90.62 322 MET A N 1
ATOM 2559 C CA . MET A 1 322 ? -21.590 0.177 24.111 1.00 90.62 322 MET A CA 1
ATOM 2560 C C . MET A 1 322 ? -22.109 0.373 22.677 1.00 90.62 322 MET A C 1
ATOM 2562 O O . MET A 1 322 ? -21.426 0.001 21.725 1.00 90.62 322 MET A O 1
ATOM 2566 N N . GLN A 1 323 ? -23.296 0.970 22.505 1.00 93.19 323 GLN A N 1
ATOM 2567 C CA . GLN A 1 323 ? -23.922 1.158 21.191 1.00 93.19 323 GLN A CA 1
ATOM 2568 C C . GLN A 1 323 ? -23.020 1.927 20.221 1.00 93.19 323 GLN A C 1
ATOM 2570 O O . GLN A 1 323 ? -22.896 1.525 19.075 1.00 93.19 323 GLN A O 1
ATOM 2575 N N . VAL A 1 324 ? -22.319 2.964 20.694 1.00 93.06 324 VAL A N 1
ATOM 2576 C CA . VAL A 1 324 ? -21.383 3.747 19.865 1.00 93.06 324 VAL A CA 1
ATOM 2577 C C . VAL A 1 324 ? -20.285 2.862 19.271 1.00 93.06 324 VAL A C 1
ATOM 2579 O O . VAL A 1 324 ? -19.942 2.993 18.098 1.00 93.06 324 VAL A O 1
ATOM 2582 N N . LEU A 1 325 ? -19.747 1.930 20.064 1.00 94.06 325 LEU A N 1
ATOM 2583 C CA . LEU A 1 325 ? -18.738 0.991 19.587 1.00 94.06 325 LEU A CA 1
ATOM 2584 C C . LEU A 1 325 ? -19.340 -0.022 18.606 1.00 94.06 325 LEU A C 1
ATOM 2586 O O . LEU A 1 325 ? -18.715 -0.310 17.588 1.00 94.06 325 LEU A O 1
ATOM 2590 N N . SER A 1 326 ? -20.550 -0.520 18.879 1.00 93.94 326 SER A N 1
ATOM 2591 C CA . SER A 1 326 ? -21.268 -1.433 17.979 1.00 93.94 326 SER A CA 1
ATOM 2592 C C . SER A 1 326 ? -21.542 -0.785 16.619 1.00 93.94 326 SER A C 1
ATOM 2594 O O . SER A 1 326 ? -21.129 -1.325 15.598 1.00 93.94 326 SER A O 1
ATOM 2596 N N . ASP A 1 327 ? -22.131 0.413 16.605 1.00 94.75 327 ASP A N 1
ATOM 2597 C CA . ASP A 1 327 ? -22.443 1.170 15.385 1.00 94.75 327 ASP A CA 1
ATOM 2598 C C . ASP A 1 327 ? -21.171 1.499 14.586 1.00 94.75 327 ASP A C 1
ATOM 2600 O O . ASP A 1 327 ? -21.169 1.533 13.351 1.00 94.75 327 ASP A O 1
ATOM 2604 N N . CYS A 1 328 ? -20.060 1.742 15.288 1.00 94.81 328 CYS A N 1
ATOM 2605 C CA . CYS A 1 328 ? -18.757 1.929 14.667 1.00 94.81 328 CYS A CA 1
ATOM 2606 C C . CYS A 1 328 ? -18.279 0.658 13.963 1.00 94.81 328 CYS A C 1
ATOM 2608 O O . CYS A 1 328 ? -17.922 0.713 12.786 1.00 94.81 328 CYS A O 1
ATOM 2610 N N . ILE A 1 329 ? -18.315 -0.488 14.648 1.00 92.81 329 ILE A N 1
ATOM 2611 C CA . ILE A 1 329 ? -17.905 -1.779 14.084 1.00 92.81 329 ILE A CA 1
ATOM 2612 C C . ILE A 1 329 ? -18.791 -2.166 12.896 1.00 92.81 329 ILE A C 1
ATOM 2614 O O . ILE A 1 329 ? -18.267 -2.630 11.884 1.00 92.81 329 ILE A O 1
ATOM 2618 N N . ASP A 1 330 ? -20.101 -1.945 12.978 1.00 93.44 330 ASP A N 1
ATOM 2619 C CA . ASP A 1 330 ? -21.030 -2.263 11.892 1.00 93.44 330 ASP A CA 1
ATOM 2620 C C . ASP A 1 330 ? -20.741 -1.414 10.648 1.00 93.44 330 ASP A C 1
ATOM 2622 O O . ASP A 1 330 ? -20.614 -1.953 9.546 1.00 93.44 330 ASP A O 1
ATOM 2626 N N . ASN A 1 331 ? -20.501 -0.109 10.814 1.00 94.12 331 ASN A N 1
ATOM 2627 C CA . ASN A 1 331 ? -20.099 0.756 9.702 1.00 94.12 331 ASN A CA 1
ATOM 2628 C C . ASN A 1 331 ? -18.729 0.376 9.126 1.00 94.12 331 ASN A C 1
ATOM 2630 O O . ASN A 1 331 ? -18.535 0.465 7.915 1.00 94.12 331 ASN A O 1
ATOM 2634 N N . VAL A 1 332 ? -17.781 -0.058 9.962 1.00 93.12 332 VAL A N 1
ATOM 2635 C CA . VAL A 1 332 ? -16.477 -0.559 9.502 1.00 93.12 332 VAL A CA 1
ATOM 2636 C C . VAL A 1 332 ? -16.651 -1.834 8.684 1.00 93.12 332 VAL A C 1
ATOM 2638 O O . VAL A 1 332 ? -16.072 -1.935 7.608 1.00 93.12 332 VAL A O 1
ATOM 2641 N N . LYS A 1 333 ? -17.466 -2.792 9.142 1.00 92.31 333 LYS A N 1
ATOM 2642 C CA . LYS A 1 333 ? -17.741 -4.041 8.412 1.00 92.31 333 LYS A CA 1
ATOM 2643 C C . LYS A 1 333 ? -18.391 -3.776 7.057 1.00 92.31 333 LYS A C 1
ATOM 2645 O O . LYS A 1 333 ? -17.937 -4.331 6.060 1.00 92.31 333 LYS A O 1
ATOM 2650 N N . LEU A 1 334 ? -19.406 -2.910 7.023 1.00 93.56 334 LEU A N 1
ATOM 2651 C CA . LEU A 1 334 ? -20.061 -2.490 5.782 1.00 93.56 334 LEU A CA 1
ATOM 2652 C C . LEU A 1 334 ? -19.056 -1.833 4.831 1.00 93.56 334 LEU A C 1
ATOM 2654 O O . LEU A 1 334 ? -18.926 -2.255 3.687 1.00 93.56 334 LEU A O 1
ATOM 2658 N N . TRP A 1 335 ? -18.266 -0.878 5.329 1.00 94.56 335 TRP A N 1
ATOM 2659 C CA . TRP A 1 335 ? -17.259 -0.205 4.513 1.00 94.56 335 TRP A CA 1
ATOM 2660 C C . TRP A 1 335 ? -16.196 -1.169 3.978 1.00 94.56 335 TRP A C 1
ATOM 2662 O O . TRP A 1 335 ? -15.820 -1.080 2.810 1.00 94.56 335 TRP A O 1
ATOM 2672 N N . LEU A 1 336 ? -15.707 -2.101 4.802 1.00 93.56 336 LEU A N 1
ATOM 2673 C CA . LEU A 1 336 ? -14.742 -3.109 4.365 1.00 93.56 336 LEU A CA 1
ATOM 2674 C C . LEU A 1 336 ? -15.330 -3.951 3.227 1.00 93.56 336 LEU A C 1
ATOM 2676 O O . LEU A 1 336 ? -14.676 -4.092 2.195 1.00 93.56 336 LEU A O 1
ATOM 2680 N N . ALA A 1 337 ? -16.573 -4.418 3.372 1.00 92.38 337 ALA A N 1
ATOM 2681 C CA . ALA A 1 337 ? -17.265 -5.182 2.338 1.00 92.38 337 ALA A CA 1
ATOM 2682 C C . ALA A 1 337 ? -17.425 -4.386 1.028 1.00 92.38 337 ALA A C 1
ATOM 2684 O O . ALA A 1 337 ? -17.071 -4.897 -0.035 1.00 92.38 337 ALA A O 1
ATOM 2685 N N . ASP A 1 338 ? -17.855 -3.122 1.106 1.00 93.00 338 ASP A N 1
ATOM 2686 C CA . ASP A 1 338 ? -18.026 -2.233 -0.057 1.00 93.00 338 ASP A CA 1
ATOM 2687 C C . ASP A 1 338 ? -16.702 -1.918 -0.774 1.00 93.00 338 ASP A C 1
ATOM 2689 O O . ASP A 1 338 ? -16.686 -1.583 -1.958 1.00 93.00 338 ASP A O 1
ATOM 2693 N N . ASN A 1 339 ? -15.574 -2.034 -0.068 1.00 93.88 339 ASN A N 1
ATOM 2694 C CA . ASN A 1 339 ? -14.232 -1.839 -0.617 1.00 93.88 339 ASN A CA 1
ATOM 2695 C C . ASN A 1 339 ? -13.501 -3.180 -0.830 1.00 93.88 339 ASN A C 1
ATOM 2697 O O . ASN A 1 339 ? -12.272 -3.198 -0.908 1.00 93.88 339 ASN A O 1
ATOM 2701 N N . PHE A 1 340 ? -14.231 -4.298 -0.936 1.00 92.88 340 PHE A N 1
ATOM 2702 C CA . PHE A 1 340 ? -13.704 -5.646 -1.202 1.00 92.88 340 PHE A CA 1
ATOM 2703 C C . PHE A 1 340 ? -12.627 -6.130 -0.213 1.00 92.88 340 PHE A C 1
ATOM 2705 O O . PHE A 1 340 ? -11.803 -6.985 -0.536 1.00 92.88 340 PHE A O 1
ATOM 2712 N N . LEU A 1 341 ? -12.629 -5.612 1.014 1.00 92.81 341 LEU A N 1
ATOM 2713 C CA . LEU A 1 341 ? -11.771 -6.063 2.104 1.00 92.81 341 LEU A CA 1
ATOM 2714 C C . LEU A 1 341 ? -12.549 -7.012 3.014 1.00 92.81 341 LEU A C 1
ATOM 2716 O O . LEU A 1 341 ? -13.671 -6.734 3.426 1.00 92.81 341 LEU A O 1
ATOM 2720 N N . HIS A 1 342 ? -11.933 -8.140 3.359 1.00 88.44 342 HIS A N 1
ATOM 2721 C CA . HIS A 1 342 ? -12.581 -9.171 4.164 1.00 88.44 342 HIS A CA 1
ATOM 2722 C C . HIS A 1 342 ? -12.033 -9.189 5.592 1.00 88.44 342 HIS A C 1
ATOM 2724 O O . HIS A 1 342 ? -10.858 -9.503 5.806 1.00 88.44 342 HIS A O 1
ATOM 2730 N N . LEU A 1 343 ? -12.890 -8.905 6.574 1.00 88.75 343 LEU A N 1
ATOM 2731 C CA . LEU A 1 343 ? -12.548 -9.034 7.989 1.00 88.75 343 LEU A CA 1
ATOM 2732 C C . LEU A 1 343 ? -12.418 -10.515 8.372 1.00 88.75 343 LEU A C 1
ATOM 2734 O O . LEU A 1 343 ? -13.247 -11.349 8.016 1.00 88.75 343 LEU A O 1
ATOM 2738 N N . ASN A 1 344 ? -11.354 -10.865 9.085 1.00 86.62 344 ASN A N 1
ATOM 2739 C CA . ASN A 1 344 ? -11.133 -12.211 9.586 1.00 86.62 344 ASN A CA 1
ATOM 2740 C C . ASN A 1 344 ? -11.705 -12.364 10.998 1.00 86.62 344 ASN A C 1
ATOM 2742 O O . ASN A 1 344 ? -10.975 -12.264 11.981 1.00 86.62 344 ASN A O 1
ATOM 2746 N N . ASP A 1 345 ? -12.995 -12.677 11.099 1.00 82.62 345 ASP A N 1
ATOM 2747 C CA . ASP A 1 345 ? -13.672 -12.813 12.397 1.00 82.62 345 ASP A CA 1
ATOM 2748 C C . ASP A 1 345 ? -12.986 -13.825 13.329 1.00 82.62 345 ASP A C 1
ATOM 2750 O O . ASP A 1 345 ? -12.890 -13.598 14.529 1.00 82.62 345 ASP A O 1
ATOM 2754 N N . SER A 1 346 ? -12.426 -14.912 12.781 1.00 81.56 346 SER A N 1
ATOM 2755 C CA . SER A 1 346 ? -11.737 -15.945 13.573 1.00 81.56 346 SER A CA 1
ATOM 2756 C C . SER A 1 346 ? -10.414 -15.492 14.198 1.00 81.56 346 SER A C 1
ATOM 2758 O O . SER A 1 346 ? -9.895 -16.160 15.092 1.00 81.56 346 SER A O 1
ATOM 2760 N N . LYS A 1 347 ? -9.844 -14.392 13.703 1.00 81.69 347 LYS A N 1
ATOM 2761 C CA . LYS A 1 347 ? -8.593 -13.805 14.193 1.00 81.69 347 LYS A CA 1
ATOM 2762 C C . LYS A 1 347 ? -8.797 -12.459 14.868 1.00 81.69 347 LYS A C 1
ATOM 2764 O O . LYS A 1 347 ? -7.824 -11.917 15.385 1.00 81.69 347 LYS A O 1
ATOM 2769 N N . THR A 1 348 ? -10.017 -11.933 14.845 1.00 86.00 348 THR A N 1
ATOM 2770 C CA . THR A 1 348 ? -10.362 -10.734 15.591 1.00 86.00 348 THR A CA 1
ATOM 2771 C C . THR A 1 348 ? -10.340 -11.059 17.080 1.00 86.00 348 THR A C 1
ATOM 2773 O O . THR A 1 348 ? -10.987 -12.004 17.530 1.00 86.00 348 THR A O 1
ATOM 2776 N N . GLU A 1 349 ? -9.587 -10.282 17.850 1.00 90.06 349 GLU A N 1
ATOM 2777 C CA . GLU A 1 349 ? -9.440 -10.474 19.294 1.00 90.06 349 GLU A CA 1
ATOM 2778 C C . GLU A 1 349 ? -10.047 -9.292 20.055 1.00 90.06 349 GLU A C 1
ATOM 2780 O O . GLU A 1 349 ? -9.993 -8.147 19.603 1.00 90.06 349 GLU A O 1
ATOM 2785 N N . VAL A 1 350 ? -10.626 -9.577 21.224 1.00 92.75 350 VAL A N 1
ATOM 2786 C CA . VAL A 1 350 ? -11.199 -8.575 22.131 1.00 92.75 350 VAL A CA 1
ATOM 2787 C C . VAL A 1 350 ? -10.530 -8.708 23.488 1.00 92.75 350 VAL A C 1
ATOM 2789 O O . VAL A 1 350 ? -10.492 -9.795 24.063 1.00 92.75 350 VAL A O 1
ATOM 2792 N N . ILE A 1 351 ? -10.019 -7.596 24.005 1.00 94.38 351 ILE A N 1
ATOM 2793 C CA . ILE A 1 351 ? -9.370 -7.511 25.311 1.00 94.38 351 ILE A CA 1
ATOM 2794 C C . ILE A 1 351 ? -10.084 -6.432 26.122 1.00 94.38 351 ILE A C 1
ATOM 2796 O O . ILE A 1 351 ? -10.322 -5.334 25.624 1.00 94.38 351 ILE A O 1
ATOM 2800 N N . VA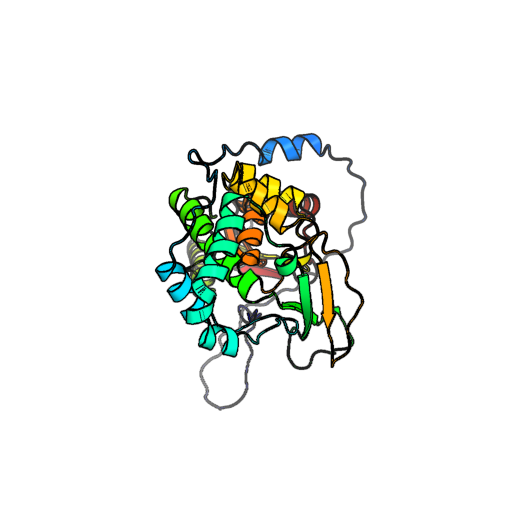L A 1 352 ? -10.426 -6.737 27.374 1.00 94.19 352 VAL A N 1
ATOM 2801 C CA . VAL A 1 352 ? -11.058 -5.781 28.292 1.00 94.19 352 VAL A CA 1
ATOM 2802 C C . VAL A 1 352 ? -10.092 -5.463 29.424 1.00 94.19 352 VAL A C 1
ATOM 2804 O O . VAL A 1 352 ? -9.631 -6.362 30.126 1.00 94.19 352 VAL A O 1
ATOM 2807 N N . PHE A 1 353 ? -9.804 -4.179 29.603 1.00 94.25 353 PHE A N 1
ATOM 2808 C CA . PHE A 1 353 ? -8.993 -3.649 30.688 1.00 94.25 353 PHE A CA 1
ATOM 2809 C C . PHE A 1 353 ? -9.895 -2.989 31.730 1.00 94.25 353 PHE A C 1
ATOM 2811 O O . PHE A 1 353 ? -10.817 -2.244 31.389 1.00 94.25 353 PHE A O 1
ATOM 2818 N N . ASN A 1 354 ? -9.608 -3.248 33.003 1.00 93.00 354 ASN A N 1
ATOM 2819 C CA . ASN A 1 354 ? -10.361 -2.718 34.134 1.00 93.00 354 ASN A CA 1
ATOM 2820 C C . ASN A 1 354 ? -9.469 -1.789 34.964 1.00 93.00 354 ASN A C 1
ATOM 2822 O O . ASN A 1 354 ? -8.274 -2.072 35.091 1.00 93.00 354 ASN A O 1
ATOM 2826 N N . PRO A 1 355 ? -10.021 -0.707 35.539 1.00 89.06 355 PRO A N 1
ATOM 2827 C CA . PRO A 1 355 ? -9.267 0.147 36.443 1.00 89.06 355 PRO A CA 1
ATOM 2828 C C . PRO A 1 355 ? -8.852 -0.663 37.675 1.00 89.06 355 PRO A C 1
ATOM 2830 O O . PRO A 1 355 ? -9.604 -1.523 38.145 1.00 89.06 355 PRO A O 1
ATOM 2833 N N . HIS A 1 356 ? -7.653 -0.408 38.201 1.00 78.56 356 HIS A N 1
ATOM 2834 C CA . HIS A 1 356 ? -7.215 -1.052 39.434 1.00 78.56 356 HIS A CA 1
ATOM 2835 C C . HIS A 1 356 ? -8.181 -0.688 40.565 1.00 78.56 356 HIS A C 1
ATOM 2837 O O . HIS A 1 356 ? -8.385 0.485 40.878 1.00 78.56 356 HIS A O 1
ATOM 2843 N N . SER A 1 357 ? -8.776 -1.697 41.200 1.00 61.94 357 SER A N 1
ATOM 2844 C CA . SER A 1 357 ? -9.477 -1.508 42.462 1.00 61.94 357 SER A CA 1
ATOM 2845 C C . SER A 1 357 ? -8.443 -1.115 43.512 1.00 61.94 357 SER A C 1
ATOM 2847 O O . SER A 1 357 ? -7.712 -1.977 43.997 1.00 61.94 357 SER A O 1
ATOM 2849 N N . ILE A 1 358 ? -8.361 0.174 43.849 1.00 54.56 358 ILE A N 1
ATOM 2850 C CA . ILE A 1 358 ? -7.680 0.608 45.071 1.00 54.56 358 ILE A CA 1
ATOM 2851 C C . ILE A 1 358 ? -8.432 -0.083 46.216 1.00 54.56 358 ILE A C 1
ATOM 2853 O O . ILE A 1 358 ? -9.639 0.149 46.352 1.00 54.56 358 ILE A O 1
ATOM 2857 N N . PRO A 1 359 ? -7.792 -0.967 47.004 1.00 45.53 359 PRO A N 1
ATOM 2858 C CA . PRO A 1 359 ? -8.429 -1.515 48.189 1.00 45.53 359 PRO A CA 1
ATOM 2859 C C . PRO A 1 359 ? -8.851 -0.337 49.063 1.00 45.53 359 PRO A C 1
ATOM 2861 O O . PRO A 1 359 ? -8.026 0.524 49.362 1.00 45.53 359 PRO A O 1
ATOM 2864 N N . ALA A 1 360 ? -10.134 -0.265 49.418 1.00 45.53 360 ALA A N 1
ATOM 2865 C CA . ALA A 1 360 ? -10.604 0.726 50.374 1.00 45.53 360 ALA A CA 1
ATOM 2866 C C . ALA A 1 360 ? -9.829 0.515 51.686 1.00 45.53 360 ALA A C 1
ATOM 2868 O O . ALA A 1 360 ? -10.006 -0.513 52.340 1.00 45.53 360 ALA A O 1
ATOM 2869 N N . THR A 1 361 ? -8.917 1.437 51.995 1.00 43.19 361 THR A N 1
ATOM 2870 C CA . THR A 1 361 ? -8.189 1.503 53.270 1.00 43.19 361 THR A CA 1
ATOM 2871 C C . THR A 1 361 ? -9.062 2.050 54.375 1.00 43.19 361 THR A C 1
ATOM 2873 O O . THR A 1 361 ? -9.767 3.049 54.095 1.00 43.19 361 THR A O 1
#

Mean predicted aligned error: 10.05 Å